Protein AF-C5LXI4-F1 (afdb_monomer)

Nearest PDB structures (foldseek):
  3slo-assembly1_A  TM=3.244E-01  e=1.972E+00  Escherichia coli O157:H7
  6ehc-assembly1_A  TM=2.605E-01  e=1.164E+00  Vibrio cholerae O395
  2qom-assembly1_A  TM=3.035E-01  e=3.036E+00  Escherichia coli O157:H7
  3aeh-assembly2_B  TM=3.242E-01  e=5.397E+00  Escherichia coli

Organism: Perkinsus marinus (strain ATCC 50983 / TXsc) (NCBI:txid423536)

pLDDT: mean 83.54, std 14.73, range [35.75, 97.94]

InterPro domains:
  IPR046628 Protein of unknown function DUF6740 [PF20525] (2-222)

Radius of gyration: 22.72 Å; Cα contacts (8 Å, |Δi|>4): 587; chains: 1; bounding box: 54×50×65 Å

Structure (mmCIF, N/CA/C/O backbone):
data_AF-C5LXI4-F1
#
_entry.id   AF-C5LXI4-F1
#
loop_
_atom_site.group_PDB
_atom_site.id
_atom_site.type_symbol
_atom_site.label_atom_id
_atom_site.label_alt_id
_atom_site.label_comp_id
_atom_site.label_asym_id
_atom_site.label_entity_id
_atom_site.label_seq_id
_atom_site.pdbx_PDB_ins_code
_atom_site.Cartn_x
_atom_site.Cartn_y
_atom_site.Cartn_z
_atom_site.occupancy
_atom_site.B_iso_or_equiv
_atom_site.auth_seq_id
_atom_site.auth_comp_id
_atom_site.auth_asym_id
_atom_site.auth_atom_id
_atom_site.pdbx_PDB_model_num
ATOM 1 N N . MET A 1 1 ? -18.964 -26.578 0.203 1.00 38.38 1 MET A N 1
ATOM 2 C CA . MET A 1 1 ? -19.026 -26.821 -1.248 1.00 38.38 1 MET A CA 1
ATOM 3 C C . MET A 1 1 ? -18.375 -25.614 -1.896 1.00 38.38 1 MET A C 1
ATOM 5 O O . MET A 1 1 ? -18.726 -24.507 -1.510 1.00 38.38 1 MET A O 1
ATOM 9 N N . PHE A 1 2 ? -17.321 -25.825 -2.685 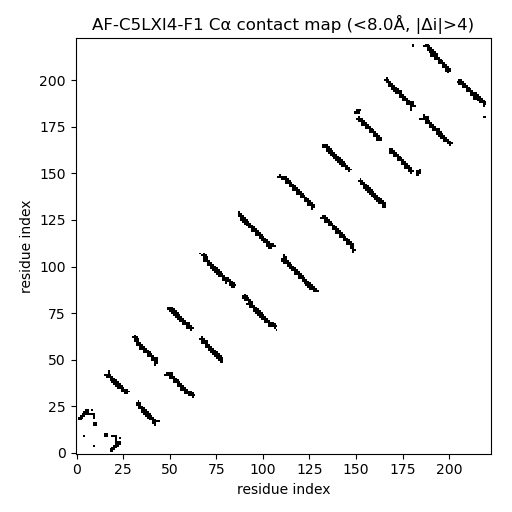1.00 39.22 2 PHE A N 1
ATOM 10 C CA . PHE A 1 2 ? -16.665 -24.760 -3.444 1.00 39.22 2 PHE A CA 1
ATOM 11 C C . PHE A 1 2 ? -17.401 -24.660 -4.774 1.00 39.22 2 PHE A C 1
ATOM 13 O O . PHE A 1 2 ? -17.426 -25.651 -5.502 1.00 39.22 2 PHE A O 1
ATOM 20 N N . ASP A 1 3 ? -17.993 -23.509 -5.069 1.00 42.84 3 ASP A N 1
ATOM 21 C CA . ASP A 1 3 ? -18.545 -23.259 -6.394 1.00 42.84 3 ASP A CA 1
ATOM 22 C C . ASP A 1 3 ? -17.432 -22.665 -7.261 1.00 42.84 3 ASP A C 1
ATOM 24 O O . ASP A 1 3 ? -16.894 -21.589 -6.995 1.00 42.84 3 ASP A O 1
ATOM 28 N N . PHE A 1 4 ? -17.010 -23.445 -8.255 1.00 45.38 4 PHE A N 1
ATOM 29 C CA . PHE A 1 4 ? -16.128 -22.999 -9.325 1.00 45.38 4 PHE A CA 1
ATOM 30 C C . PHE A 1 4 ? -17.020 -22.569 -10.486 1.00 45.38 4 PHE A C 1
ATOM 32 O O . PHE A 1 4 ? -17.599 -23.419 -11.163 1.00 45.38 4 PHE A O 1
ATOM 39 N N . GLU A 1 5 ? -17.156 -21.263 -10.713 1.00 48.44 5 GLU A N 1
ATOM 40 C CA . GLU A 1 5 ? -17.907 -20.742 -11.856 1.00 48.44 5 GLU A CA 1
ATOM 41 C C . GLU A 1 5 ? -16.943 -20.142 -12.890 1.00 48.44 5 GLU A C 1
ATOM 43 O O . GLU A 1 5 ? -16.379 -19.064 -12.731 1.00 48.44 5 GLU A O 1
ATOM 48 N N . TYR A 1 6 ? -16.771 -20.874 -13.990 1.00 44.25 6 TYR A N 1
ATOM 49 C CA . TYR A 1 6 ? -16.228 -20.385 -15.256 1.00 44.25 6 TYR A CA 1
ATOM 50 C C . TYR A 1 6 ? -17.402 -20.395 -16.246 1.00 44.25 6 TYR A C 1
ATOM 52 O O . TYR A 1 6 ? -17.981 -21.470 -16.421 1.00 44.25 6 TYR A O 1
ATOM 60 N N . PRO A 1 7 ? -17.848 -19.287 -16.878 1.00 48.06 7 PRO A N 1
ATOM 61 C CA . PRO A 1 7 ? -17.293 -17.933 -16.967 1.00 48.06 7 PRO A CA 1
ATOM 62 C C . PRO A 1 7 ? -18.180 -16.845 -16.310 1.00 48.06 7 PRO A C 1
ATOM 64 O O . PRO A 1 7 ? -18.165 -15.691 -16.739 1.00 48.06 7 PRO A O 1
ATOM 67 N N . LYS A 1 8 ? -19.019 -17.183 -15.320 1.00 52.19 8 LYS A N 1
ATOM 68 C CA . LYS A 1 8 ? -19.864 -16.191 -14.633 1.00 52.19 8 LYS A CA 1
ATOM 69 C C . LYS A 1 8 ? -19.175 -15.725 -13.357 1.00 52.19 8 LYS A C 1
ATOM 71 O O . LYS A 1 8 ? -18.744 -16.529 -12.542 1.00 52.19 8 LYS A O 1
ATOM 76 N N . THR A 1 9 ? -19.032 -14.409 -13.230 1.00 55.06 9 THR A N 1
ATOM 77 C CA . THR A 1 9 ? -18.553 -13.751 -12.016 1.00 55.06 9 THR A CA 1
ATOM 78 C C . THR A 1 9 ? -19.399 -14.228 -10.838 1.00 55.06 9 THR A C 1
ATOM 80 O O . THR A 1 9 ? -20.611 -14.374 -10.985 1.00 55.06 9 THR A O 1
ATOM 83 N N . CYS A 1 10 ? -18.794 -14.454 -9.668 1.00 55.69 10 CYS A N 1
ATOM 84 C CA . CYS A 1 10 ? -19.485 -14.905 -8.448 1.00 55.69 10 CYS A CA 1
ATOM 85 C C . CYS A 1 10 ? -20.458 -13.858 -7.852 1.00 55.69 10 CYS A C 1
ATOM 87 O O . CYS A 1 10 ? -20.603 -13.724 -6.636 1.00 55.69 10 CYS A O 1
ATOM 89 N N . MET A 1 11 ? -21.061 -13.039 -8.706 1.00 50.50 11 MET A N 1
ATOM 90 C CA . MET A 1 11 ? -22.119 -12.099 -8.416 1.00 50.50 11 MET A CA 1
ATOM 91 C C . MET A 1 11 ? -23.371 -12.581 -9.145 1.00 50.50 11 MET A C 1
ATOM 93 O O . MET A 1 11 ? -23.631 -12.196 -10.284 1.00 50.50 11 MET A O 1
ATOM 97 N N . LYS A 1 12 ? -24.167 -13.407 -8.467 1.00 48.59 12 LYS A N 1
ATOM 98 C CA . LYS A 1 12 ? -25.580 -13.585 -8.808 1.00 48.59 12 LYS A CA 1
ATOM 99 C C . LYS A 1 12 ? -26.386 -12.629 -7.936 1.00 48.59 12 LYS A C 1
ATOM 101 O O . LYS A 1 12 ? -26.310 -12.684 -6.713 1.00 48.59 12 LYS A O 1
ATOM 106 N N . ASP A 1 13 ? -27.103 -11.704 -8.569 1.00 46.91 13 ASP A N 1
ATOM 107 C CA . ASP A 1 13 ? -28.153 -10.892 -7.937 1.00 46.91 13 ASP A CA 1
ATOM 108 C C . ASP A 1 13 ? -27.751 -10.171 -6.631 1.00 46.91 13 ASP A C 1
ATOM 110 O O . ASP A 1 13 ? -28.522 -10.076 -5.679 1.00 46.91 13 ASP A O 1
ATOM 114 N N . GLY A 1 14 ? -26.518 -9.653 -6.565 1.00 50.59 14 GLY A N 1
ATOM 115 C CA . GLY A 1 14 ? -26.039 -8.876 -5.413 1.00 50.59 14 GLY A CA 1
ATOM 116 C C . GLY A 1 14 ? -25.735 -9.694 -4.150 1.00 50.59 14 GLY A C 1
ATOM 117 O O . GLY A 1 14 ? -25.347 -9.105 -3.140 1.00 50.59 14 GLY A O 1
ATOM 118 N N . GLN A 1 15 ? -25.847 -11.026 -4.197 1.00 47.12 15 GLN A N 1
ATOM 119 C CA . GLN A 1 15 ? -25.366 -11.926 -3.150 1.00 47.12 15 GLN A CA 1
ATOM 120 C C . GLN A 1 15 ? -24.032 -12.550 -3.576 1.00 47.12 15 GLN A C 1
ATOM 122 O O . GLN A 1 15 ? -23.918 -13.192 -4.614 1.00 47.12 15 GLN A O 1
ATOM 127 N N . SER A 1 16 ? -22.995 -12.310 -2.770 1.00 54.62 16 SER A N 1
ATOM 128 C CA . SER A 1 16 ? -21.697 -12.977 -2.895 1.00 54.62 16 SER A CA 1
ATOM 129 C C . SER A 1 16 ? -21.784 -14.327 -2.200 1.00 54.62 16 SER A C 1
ATOM 131 O O . SER A 1 16 ? -22.074 -14.370 -1.001 1.00 54.62 16 SER A O 1
ATOM 133 N N . ASP A 1 17 ? -21.439 -15.403 -2.901 1.00 58.66 17 ASP A N 1
ATOM 134 C CA . ASP A 1 17 ? -21.217 -16.700 -2.263 1.00 58.66 17 ASP A CA 1
ATOM 135 C C . ASP A 1 17 ? -20.145 -16.591 -1.165 1.00 58.66 17 ASP A C 1
ATOM 137 O O . ASP A 1 17 ? -19.258 -15.725 -1.203 1.00 58.66 17 ASP A O 1
ATOM 141 N N . LYS A 1 18 ? -20.239 -17.460 -0.145 1.00 64.69 18 LYS A N 1
ATOM 142 C CA . LYS A 1 18 ? -19.306 -17.481 1.003 1.00 64.69 18 LYS A CA 1
ATOM 143 C C . LYS A 1 18 ? -17.854 -17.680 0.559 1.00 64.69 18 LYS A C 1
ATOM 145 O O . LYS A 1 18 ? -16.947 -17.127 1.178 1.00 64.69 18 LYS A O 1
ATOM 150 N N . TYR A 1 19 ? -17.661 -18.441 -0.515 1.00 68.62 19 TYR A N 1
ATOM 151 C CA . TYR A 1 19 ? -16.384 -18.688 -1.168 1.00 68.62 19 TYR A CA 1
ATOM 152 C C . TYR A 1 19 ? -16.579 -18.504 -2.669 1.00 68.62 19 TYR A C 1
ATOM 154 O O . TYR A 1 19 ? -17.390 -19.200 -3.268 1.00 68.62 19 TYR A O 1
ATOM 162 N N . CYS A 1 20 ? -15.827 -17.587 -3.257 1.00 73.12 20 CYS A N 1
ATOM 163 C CA . CYS A 1 20 ? -15.806 -17.316 -4.683 1.00 73.12 20 CYS A CA 1
ATOM 164 C C . CYS A 1 20 ? -14.394 -17.550 -5.207 1.00 73.12 20 CYS A C 1
ATOM 166 O O . CYS A 1 20 ? -13.439 -16.974 -4.685 1.00 73.12 20 CYS A O 1
ATOM 168 N N . LEU A 1 21 ? -14.280 -18.364 -6.249 1.00 77.19 21 LEU A N 1
ATOM 169 C CA . LEU A 1 21 ? -13.101 -18.464 -7.098 1.00 77.19 21 LEU A CA 1
ATOM 170 C C . LEU A 1 21 ? -13.546 -18.088 -8.514 1.00 77.19 21 LEU A C 1
ATOM 172 O O . LEU A 1 21 ? -14.433 -18.730 -9.068 1.00 77.19 21 LEU A O 1
ATOM 176 N N . SER A 1 22 ? -12.942 -17.052 -9.086 1.00 77.50 22 SER A N 1
ATOM 177 C CA . SER A 1 22 ? -13.256 -16.549 -10.422 1.00 77.50 22 SER A CA 1
ATOM 178 C C . SER A 1 22 ? -12.020 -16.584 -11.304 1.00 77.50 22 SER A C 1
ATOM 180 O O . SER A 1 22 ? -10.957 -16.126 -10.893 1.00 77.50 22 SER A O 1
ATOM 182 N N . VAL A 1 23 ? -12.169 -17.075 -12.531 1.00 80.56 23 VAL A N 1
ATOM 183 C CA . VAL A 1 23 ? -11.167 -16.927 -13.591 1.00 80.56 23 VAL A CA 1
ATOM 184 C C . VAL A 1 23 ? -11.892 -16.440 -14.835 1.00 80.56 23 VAL A C 1
ATOM 186 O O . VAL A 1 23 ? -12.795 -17.112 -15.332 1.00 80.56 23 VAL A O 1
ATOM 189 N N . VAL A 1 24 ? -11.511 -15.267 -15.323 1.00 80.00 24 VAL A N 1
ATOM 190 C CA . VAL A 1 24 ? -12.094 -14.610 -16.489 1.00 80.00 24 VAL A CA 1
ATOM 191 C C . VAL A 1 24 ? -10.967 -14.330 -17.468 1.00 80.00 24 VAL A C 1
ATOM 193 O O . VAL A 1 24 ? -9.987 -13.677 -17.127 1.00 80.00 24 VAL A O 1
ATOM 196 N N . ALA A 1 25 ? -11.099 -14.848 -18.683 1.00 80.62 25 ALA A N 1
ATOM 197 C CA . ALA A 1 25 ? -10.233 -14.483 -19.791 1.00 80.62 25 ALA A CA 1
ATOM 198 C C . ALA A 1 25 ? -11.068 -13.666 -20.775 1.00 80.62 25 ALA A C 1
ATOM 200 O O . ALA A 1 25 ? -12.080 -14.163 -21.271 1.00 80.62 25 ALA A O 1
ATOM 201 N N . ASP A 1 26 ? -10.654 -12.432 -21.039 1.00 78.69 26 ASP A N 1
ATOM 202 C CA . ASP A 1 26 ? -11.26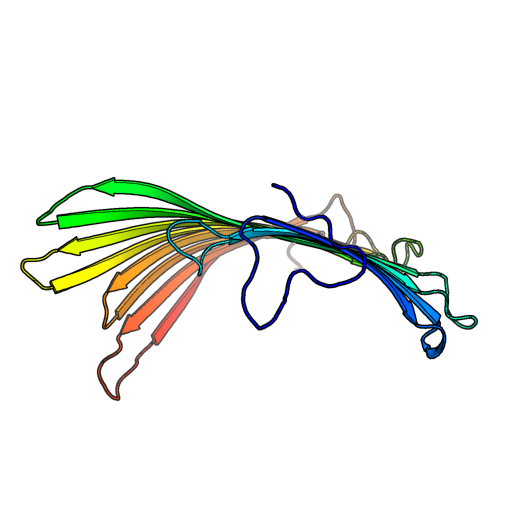3 -11.573 -22.046 1.00 78.69 26 ASP A CA 1
ATOM 203 C C . ASP A 1 26 ? -10.251 -11.296 -23.161 1.00 78.69 26 ASP A C 1
ATOM 205 O O . ASP A 1 26 ? -9.072 -11.020 -22.932 1.00 78.69 26 ASP A O 1
ATOM 209 N N . LYS A 1 27 ? -10.716 -11.390 -24.402 1.00 69.88 27 LYS A N 1
ATOM 210 C CA . LYS A 1 27 ? -9.943 -11.021 -25.581 1.00 69.88 27 LYS A CA 1
ATOM 211 C C . LYS A 1 27 ? -10.645 -9.852 -26.245 1.00 69.88 27 LYS A C 1
ATOM 213 O O . LYS A 1 27 ? -11.584 -10.032 -27.023 1.00 69.88 27 LYS A O 1
ATOM 218 N N . ASN A 1 28 ? -10.119 -8.656 -26.021 1.00 68.25 28 ASN A N 1
ATOM 219 C CA . ASN A 1 28 ? -10.613 -7.458 -26.671 1.00 68.25 28 ASN A CA 1
ATOM 220 C C . ASN A 1 28 ? -9.886 -7.235 -28.005 1.00 68.25 28 ASN A C 1
ATOM 222 O O . ASN A 1 28 ? -8.906 -6.493 -28.105 1.00 68.25 28 ASN A O 1
ATOM 226 N N . ALA A 1 29 ? -10.376 -7.910 -29.050 1.00 59.31 29 ALA A N 1
ATOM 227 C CA . ALA A 1 29 ? -9.778 -7.878 -30.384 1.00 59.31 29 ALA A CA 1
ATOM 228 C C . ALA A 1 29 ? -9.728 -6.469 -31.009 1.00 59.31 29 ALA A C 1
ATOM 230 O O . ALA A 1 29 ? -8.833 -6.204 -31.804 1.00 59.31 29 ALA A O 1
ATOM 231 N N . SER A 1 30 ? -10.640 -5.559 -30.642 1.00 60.31 30 SER A N 1
ATOM 232 C CA . SER A 1 30 ? -10.660 -4.181 -31.158 1.00 60.31 30 SER A CA 1
ATOM 233 C C . SER A 1 30 ? -9.665 -3.248 -30.466 1.00 60.31 30 SER A C 1
ATOM 235 O O . SER A 1 30 ? -9.344 -2.201 -31.020 1.00 60.31 30 SER A O 1
ATOM 237 N N . LYS A 1 31 ? -9.150 -3.626 -29.290 1.00 67.44 31 LYS A N 1
ATOM 238 C CA . LYS A 1 31 ? -8.077 -2.907 -28.586 1.00 67.44 31 LYS A CA 1
ATOM 239 C C . LYS A 1 31 ? -6.710 -3.574 -28.717 1.00 67.44 31 LYS A C 1
ATOM 241 O O . LYS A 1 31 ? -5.748 -3.068 -28.158 1.00 67.44 31 LYS A O 1
ATOM 246 N N . GLY A 1 32 ? -6.633 -4.724 -29.392 1.00 77.25 32 GLY A N 1
ATOM 247 C CA . GLY A 1 32 ? -5.414 -5.525 -29.442 1.00 77.25 32 GLY A CA 1
ATOM 248 C C . GLY A 1 32 ? -4.982 -6.024 -28.063 1.00 77.25 32 GLY A C 1
ATOM 249 O O . GLY A 1 32 ? -3.791 -6.182 -27.843 1.00 77.25 32 GLY A O 1
ATOM 250 N N . GLN A 1 33 ? -5.904 -6.265 -27.126 1.00 83.12 33 GLN A N 1
ATOM 251 C CA . GLN A 1 33 ? -5.580 -6.636 -25.741 1.00 83.12 33 GLN A CA 1
ATOM 252 C C . GLN A 1 33 ? -6.130 -8.016 -25.385 1.00 83.12 33 GLN A C 1
ATOM 254 O O . GLN A 1 33 ? -7.239 -8.383 -25.783 1.00 83.12 33 GLN A O 1
ATOM 259 N N . MET A 1 34 ? -5.357 -8.776 -24.615 1.00 86.62 34 MET A N 1
ATOM 260 C CA . MET A 1 34 ? -5.812 -9.988 -23.937 1.00 86.62 34 MET A CA 1
ATOM 261 C C . MET A 1 34 ? -5.676 -9.779 -22.435 1.00 86.62 34 MET A C 1
ATOM 263 O O . MET A 1 34 ? -4.595 -9.449 -21.963 1.00 86.62 34 MET A O 1
ATOM 267 N N . GLU A 1 35 ? -6.755 -9.979 -21.694 1.00 89.06 35 GLU A N 1
ATOM 268 C CA . GLU A 1 35 ? -6.800 -9.827 -20.244 1.00 89.06 35 GLU A CA 1
ATOM 269 C C . GLU A 1 35 ? -7.135 -11.171 -19.597 1.00 89.06 35 GLU A C 1
ATOM 271 O O . GLU A 1 35 ? -8.043 -11.886 -20.025 1.00 89.06 35 GLU A O 1
ATOM 276 N N . LEU A 1 36 ? -6.388 -11.520 -18.556 1.00 88.44 36 LEU A N 1
ATOM 277 C CA . LEU A 1 36 ? -6.674 -12.634 -17.668 1.00 88.44 36 LEU A CA 1
ATOM 278 C C . LEU A 1 36 ? -6.843 -12.085 -16.255 1.00 88.44 36 LEU A C 1
ATOM 280 O O . LEU A 1 36 ? -5.893 -11.564 -15.677 1.00 88.44 36 LEU A O 1
ATOM 284 N N . ASP A 1 37 ? -8.031 -12.250 -15.689 1.00 88.19 37 ASP A N 1
ATOM 285 C CA . ASP A 1 37 ? -8.348 -11.903 -14.311 1.00 88.19 37 ASP A CA 1
ATOM 286 C C . ASP A 1 37 ? -8.660 -13.175 -13.521 1.00 88.19 37 ASP A C 1
ATOM 288 O O . ASP A 1 37 ? -9.563 -13.941 -13.862 1.00 88.19 37 ASP A O 1
ATOM 292 N N . ALA A 1 38 ? -7.899 -13.423 -12.465 1.00 87.94 38 ALA A N 1
ATOM 293 C CA . ALA A 1 38 ? -8.109 -14.522 -11.543 1.00 87.94 38 ALA A CA 1
ATOM 294 C C . ALA A 1 38 ? -8.280 -13.966 -10.132 1.00 87.94 38 ALA A C 1
ATOM 296 O O . ALA A 1 38 ? -7.489 -13.150 -9.668 1.00 87.94 38 ALA A O 1
ATOM 297 N N . GLY A 1 39 ? -9.291 -14.438 -9.414 1.00 86.88 39 GLY A N 1
ATOM 298 C CA . GLY A 1 39 ? -9.623 -13.918 -8.101 1.00 86.88 39 GLY A CA 1
ATOM 299 C C . GLY A 1 39 ? -10.173 -14.976 -7.165 1.00 86.88 39 GLY A C 1
ATOM 300 O O . GLY A 1 39 ? -10.875 -15.893 -7.577 1.00 86.88 39 GLY A O 1
ATOM 301 N N . ILE A 1 40 ? -9.868 -14.829 -5.883 1.00 85.25 40 ILE A N 1
ATOM 302 C CA . ILE A 1 40 ? -10.513 -15.540 -4.787 1.00 85.25 40 ILE A CA 1
ATOM 303 C C . ILE A 1 40 ? -11.108 -14.489 -3.864 1.00 85.25 40 ILE A C 1
ATOM 305 O O . ILE A 1 40 ? -10.437 -13.524 -3.508 1.00 85.25 40 ILE A O 1
ATOM 309 N N . ARG A 1 41 ? -12.348 -14.690 -3.430 1.00 82.69 41 ARG A N 1
ATOM 310 C CA . ARG A 1 41 ? -12.996 -13.877 -2.405 1.00 82.69 41 ARG A CA 1
ATOM 311 C C . ARG A 1 41 ? -13.705 -14.780 -1.410 1.00 82.69 41 ARG A C 1
ATOM 313 O O . ARG A 1 41 ? -14.465 -15.663 -1.786 1.00 82.69 41 ARG A O 1
ATOM 320 N N . MET A 1 42 ? -13.468 -14.548 -0.131 1.00 80.94 42 MET A N 1
ATOM 321 C CA . MET A 1 42 ? -14.110 -15.250 0.970 1.00 80.94 42 MET A CA 1
ATOM 322 C C . MET A 1 42 ? -14.796 -14.217 1.846 1.00 80.94 42 MET A C 1
ATOM 324 O O . MET A 1 42 ? -14.132 -13.343 2.403 1.00 80.94 42 MET A O 1
ATOM 328 N N . SER A 1 43 ? -16.117 -14.295 1.947 1.00 75.50 43 SER A N 1
ATOM 329 C CA . SER A 1 43 ? -16.888 -13.390 2.798 1.00 75.50 43 SER A CA 1
ATOM 330 C C . SER A 1 43 ? -16.938 -13.940 4.222 1.00 75.50 43 SER A C 1
ATOM 332 O O . SER A 1 43 ? -17.088 -15.145 4.429 1.00 75.50 43 SER A O 1
ATOM 334 N N . ASP A 1 44 ? -16.815 -13.065 5.216 1.00 67.56 44 ASP A N 1
ATOM 335 C CA . ASP A 1 44 ? -16.952 -13.448 6.619 1.00 67.56 44 ASP A CA 1
ATOM 336 C C . ASP A 1 44 ? -18.388 -13.942 6.875 1.00 67.56 44 ASP A C 1
ATOM 338 O O . ASP A 1 44 ? -19.383 -13.327 6.469 1.00 67.56 44 ASP A O 1
ATOM 342 N N . VAL A 1 45 ? -18.485 -15.102 7.530 1.00 64.69 45 VAL A N 1
ATOM 343 C CA . VAL A 1 45 ? -19.745 -15.814 7.777 1.00 64.69 45 VAL A CA 1
ATOM 344 C C . VAL A 1 45 ? -20.645 -15.055 8.755 1.00 64.69 45 VAL A C 1
ATOM 346 O O . VAL A 1 45 ? -21.864 -15.179 8.670 1.00 64.69 45 VAL A O 1
ATOM 349 N N . HIS A 1 46 ? -20.061 -14.263 9.655 1.00 64.12 46 HIS A N 1
ATOM 350 C CA . HIS A 1 46 ? -20.771 -13.506 10.685 1.00 64.12 46 HIS A CA 1
ATOM 351 C C . HIS A 1 46 ? -20.943 -12.029 10.307 1.00 64.12 46 HIS A C 1
ATOM 353 O O . HIS A 1 46 ? -21.850 -11.371 10.814 1.00 64.12 46 HIS A O 1
ATOM 359 N N . VAL A 1 47 ? -20.090 -11.496 9.422 1.00 66.62 47 VAL A N 1
ATOM 360 C CA . VAL A 1 47 ? -20.115 -10.085 9.007 1.00 66.62 47 VAL A CA 1
ATOM 361 C C . VAL A 1 47 ? -19.918 -9.963 7.492 1.00 66.62 47 VAL A C 1
ATOM 363 O O . VAL A 1 47 ? -18.809 -9.749 7.020 1.00 66.62 47 VAL A O 1
ATOM 366 N N . HIS A 1 48 ? -20.996 -10.016 6.708 1.00 62.91 48 HIS A N 1
ATOM 367 C CA . HIS A 1 48 ? -20.936 -10.042 5.232 1.00 62.91 48 HIS A CA 1
ATOM 368 C C . HIS A 1 48 ? -20.273 -8.825 4.559 1.00 62.91 48 HIS A C 1
ATOM 370 O O . HIS A 1 48 ? -19.964 -8.865 3.370 1.00 62.91 48 HIS A O 1
ATOM 376 N N . THR A 1 49 ? -20.034 -7.738 5.296 1.00 65.81 49 THR A N 1
ATOM 377 C CA . THR A 1 49 ? -19.264 -6.582 4.809 1.00 65.81 49 THR A CA 1
ATOM 378 C C . THR A 1 49 ? -17.750 -6.792 4.872 1.00 65.81 49 THR A C 1
ATOM 380 O O . THR A 1 49 ? -17.001 -5.989 4.317 1.00 65.81 49 THR A O 1
ATOM 383 N N . ARG A 1 50 ? -17.278 -7.856 5.532 1.00 71.69 50 ARG A N 1
ATOM 384 C CA . ARG A 1 50 ? -15.866 -8.234 5.604 1.00 71.69 50 ARG A CA 1
ATOM 385 C C . ARG A 1 50 ? -15.582 -9.361 4.628 1.00 71.69 50 ARG A C 1
ATOM 387 O O . ARG A 1 50 ? -16.331 -10.331 4.547 1.00 71.69 50 ARG A O 1
ATOM 394 N N . SER A 1 51 ? -14.468 -9.245 3.919 1.00 78.00 51 SER A N 1
ATOM 395 C CA . SER A 1 51 ? -13.990 -10.300 3.038 1.00 78.00 51 SER A CA 1
ATOM 396 C C . SER A 1 51 ? -12.471 -10.358 3.028 1.00 78.00 51 SER A C 1
ATOM 398 O O . SER A 1 51 ? -11.803 -9.325 3.112 1.00 78.00 51 SER A O 1
ATOM 400 N N . ALA A 1 52 ? -11.942 -11.568 2.896 1.00 86.31 52 ALA A N 1
ATOM 401 C CA . ALA A 1 52 ? -10.604 -11.778 2.375 1.00 86.31 52 ALA A CA 1
ATOM 402 C C . ALA A 1 52 ? -10.707 -11.884 0.852 1.00 86.31 52 ALA A C 1
ATOM 404 O O . ALA A 1 52 ? -11.582 -12.578 0.342 1.00 86.31 52 ALA A O 1
ATOM 405 N N . GLU A 1 53 ? -9.853 -11.192 0.118 1.00 89.44 53 GLU A N 1
ATOM 406 C CA . GLU A 1 53 ? -9.782 -11.298 -1.332 1.00 89.44 53 GLU A CA 1
ATOM 407 C C . GLU A 1 53 ? -8.337 -11.273 -1.812 1.00 89.44 53 GLU A C 1
ATOM 409 O O . GLU A 1 53 ? -7.471 -10.645 -1.205 1.00 89.44 53 GLU A O 1
ATOM 414 N N . LEU A 1 54 ? -8.111 -11.971 -2.915 1.00 90.62 54 LEU A N 1
ATOM 415 C CA . LEU A 1 54 ? -6.901 -11.960 -3.716 1.00 90.62 54 LEU A CA 1
ATOM 416 C C . LEU A 1 54 ? -7.357 -11.848 -5.167 1.00 90.62 54 LEU A C 1
ATOM 418 O O . LEU A 1 54 ? -8.189 -12.638 -5.593 1.00 90.62 54 LEU A O 1
ATOM 422 N N . ARG A 1 55 ? -6.830 -10.891 -5.917 1.00 91.62 55 ARG A N 1
ATOM 423 C CA . ARG A 1 55 ? -7.105 -10.684 -7.336 1.00 91.62 55 ARG A CA 1
ATOM 424 C C . ARG A 1 55 ? -5.785 -10.501 -8.062 1.00 91.62 55 ARG A C 1
ATOM 426 O O . ARG A 1 55 ? -4.922 -9.773 -7.581 1.00 91.62 55 ARG A O 1
ATOM 433 N N . LEU A 1 56 ? -5.638 -11.169 -9.192 1.00 93.31 56 LEU A N 1
ATOM 434 C CA . LEU A 1 56 ? -4.510 -11.093 -10.099 1.00 93.31 56 LEU A CA 1
ATOM 435 C C . LEU A 1 56 ? -5.060 -10.775 -11.482 1.00 93.31 56 LEU A C 1
ATOM 437 O O . LEU A 1 56 ? -5.842 -11.545 -12.026 1.00 93.31 56 LEU A O 1
ATOM 441 N N . THR A 1 57 ? -4.609 -9.677 -12.061 1.00 93.31 57 THR A N 1
ATOM 442 C CA . THR A 1 57 ? -4.935 -9.291 -13.428 1.00 93.31 57 THR A CA 1
ATOM 443 C C . THR A 1 57 ? -3.653 -9.264 -14.237 1.00 93.31 57 THR A C 1
ATOM 445 O O . THR A 1 57 ? -2.656 -8.699 -13.792 1.00 93.31 57 THR A O 1
ATOM 448 N N . VAL A 1 58 ? -3.671 -9.874 -15.413 1.00 93.75 58 VAL A N 1
ATOM 449 C CA . VAL A 1 58 ? -2.572 -9.874 -16.377 1.00 93.75 58 VAL A CA 1
ATOM 450 C C . VAL A 1 58 ? -3.121 -9.373 -17.699 1.00 93.75 58 VAL A C 1
ATOM 452 O O . VAL A 1 58 ? -4.115 -9.904 -18.186 1.00 93.75 58 VAL A O 1
ATOM 455 N N . ILE A 1 59 ? -2.482 -8.363 -18.277 1.00 92.06 59 ILE A N 1
ATOM 456 C CA . ILE A 1 59 ? -2.900 -7.761 -19.541 1.00 92.06 59 ILE A CA 1
ATOM 457 C C . ILE A 1 59 ? -1.742 -7.877 -20.521 1.00 92.06 59 ILE A C 1
ATOM 459 O O . ILE A 1 59 ? -0.641 -7.405 -20.258 1.00 92.06 59 ILE A O 1
ATOM 463 N N . LEU A 1 60 ? -1.991 -8.517 -21.657 1.00 91.06 60 LEU A N 1
ATOM 464 C CA . LEU A 1 60 ? -1.077 -8.566 -22.785 1.00 91.06 60 LEU A CA 1
ATOM 465 C C . LEU A 1 60 ? -1.588 -7.619 -23.872 1.00 91.06 60 LEU A C 1
ATOM 467 O O . LEU A 1 60 ? -2.612 -7.877 -24.511 1.00 91.06 60 LEU A O 1
ATOM 471 N N . ASN A 1 61 ? -0.850 -6.541 -24.099 1.00 87.75 61 ASN A N 1
ATOM 472 C CA . ASN A 1 61 ? -1.079 -5.595 -25.179 1.00 87.75 61 ASN A CA 1
ATOM 473 C C . ASN A 1 61 ? -0.359 -6.105 -26.437 1.00 87.75 61 ASN A C 1
ATOM 475 O O . ASN A 1 61 ? 0.863 -6.221 -26.480 1.00 87.75 61 ASN A O 1
ATOM 479 N N . THR A 1 62 ? -1.140 -6.435 -27.462 1.00 79.69 62 THR A N 1
ATOM 480 C CA . THR A 1 62 ? -0.733 -7.039 -28.746 1.00 79.69 62 THR A CA 1
ATOM 481 C C . THR A 1 62 ? -1.020 -6.129 -29.945 1.00 79.69 62 THR A C 1
ATOM 483 O O . THR A 1 62 ? -1.145 -6.610 -31.074 1.00 79.69 62 THR A O 1
ATOM 486 N N . ASN A 1 63 ? -1.168 -4.818 -29.719 1.00 72.50 63 ASN A N 1
ATOM 487 C CA . ASN A 1 63 ? -1.416 -3.854 -30.790 1.00 72.50 63 ASN A CA 1
ATOM 488 C C . ASN A 1 63 ? -0.363 -3.988 -31.897 1.00 72.50 63 ASN A C 1
ATOM 490 O O . ASN A 1 63 ? 0.832 -3.905 -31.645 1.00 72.50 63 ASN A O 1
ATOM 494 N N . GLN A 1 64 ? -0.810 -4.150 -33.145 1.00 58.47 64 GLN A N 1
ATOM 495 C CA . GLN A 1 64 ? 0.063 -4.393 -34.305 1.00 58.47 64 GLN A CA 1
ATOM 496 C C . GLN A 1 64 ? 0.987 -3.209 -34.657 1.00 58.47 64 GLN A C 1
ATOM 498 O O . GLN A 1 64 ? 1.855 -3.345 -35.517 1.00 58.47 64 GLN A O 1
ATOM 503 N N . HIS A 1 65 ? 0.794 -2.056 -34.012 1.00 62.81 65 HIS A N 1
ATOM 504 C CA . HIS A 1 65 ? 1.548 -0.819 -34.231 1.00 62.81 65 HIS A CA 1
ATOM 505 C C . HIS A 1 65 ? 2.385 -0.382 -33.021 1.00 62.81 65 HIS A C 1
ATOM 507 O O . HIS A 1 65 ? 3.133 0.586 -33.130 1.00 62.81 65 HIS A O 1
ATOM 513 N N . GLU A 1 66 ? 2.283 -1.086 -31.894 1.00 63.75 66 GLU A N 1
ATOM 514 C CA . GLU A 1 66 ? 3.032 -0.805 -30.668 1.00 63.75 66 GLU A CA 1
ATOM 515 C C . GLU A 1 66 ? 3.895 -2.018 -30.304 1.00 63.75 66 GLU A C 1
ATOM 517 O O . GLU A 1 66 ? 3.676 -3.131 -30.789 1.00 63.75 66 GLU A O 1
ATOM 522 N N . ALA A 1 67 ? 4.916 -1.806 -29.476 1.00 71.69 67 ALA A N 1
ATOM 523 C CA . ALA A 1 67 ? 5.688 -2.914 -28.934 1.00 71.69 67 ALA A CA 1
ATOM 524 C C . ALA A 1 67 ? 4.779 -3.808 -28.074 1.00 71.69 67 ALA A C 1
ATOM 526 O O . ALA A 1 67 ? 3.871 -3.327 -27.396 1.00 71.69 67 ALA A O 1
ATOM 527 N N . LEU A 1 68 ? 5.030 -5.118 -28.102 1.00 85.00 68 LEU A N 1
ATOM 528 C CA . LEU A 1 68 ? 4.357 -6.062 -27.215 1.00 85.00 68 LEU A CA 1
ATOM 529 C C . LEU A 1 68 ? 4.602 -5.627 -25.762 1.00 85.00 68 LEU A C 1
ATOM 531 O O . LEU A 1 68 ? 5.753 -5.589 -25.329 1.00 85.00 68 LEU A O 1
ATOM 535 N N . ALA A 1 69 ? 3.538 -5.350 -25.012 1.00 87.50 69 ALA A N 1
ATOM 536 C CA . ALA A 1 69 ? 3.628 -4.978 -23.604 1.00 87.50 69 ALA A CA 1
ATOM 537 C C . ALA A 1 69 ? 2.841 -5.962 -22.739 1.00 87.50 69 ALA A C 1
ATOM 539 O O . ALA A 1 69 ? 1.770 -6.439 -23.115 1.00 87.50 69 ALA A O 1
ATOM 540 N N . LEU A 1 70 ? 3.407 -6.291 -21.582 1.00 92.25 70 LEU A N 1
ATOM 541 C CA . LEU A 1 70 ? 2.789 -7.146 -20.582 1.00 92.25 70 LEU A CA 1
ATOM 542 C C . LEU A 1 70 ? 2.678 -6.352 -19.291 1.00 92.25 70 LEU A C 1
ATOM 544 O O . LEU A 1 70 ? 3.692 -5.890 -18.772 1.00 92.25 70 LEU A O 1
ATOM 548 N N . ASP A 1 71 ? 1.466 -6.281 -18.764 1.00 94.19 71 ASP A N 1
ATOM 549 C CA . ASP A 1 71 ? 1.150 -5.643 -17.499 1.00 94.19 71 ASP A CA 1
ATOM 550 C C . ASP A 1 71 ? 0.601 -6.679 -16.528 1.00 94.19 71 ASP A C 1
ATOM 552 O O . ASP A 1 71 ? -0.055 -7.651 -16.918 1.00 94.19 71 ASP A O 1
ATOM 556 N N . PHE A 1 72 ? 0.827 -6.455 -15.240 1.00 95.94 72 PHE A N 1
ATOM 557 C CA . PHE A 1 72 ? 0.135 -7.201 -14.203 1.00 95.94 72 PHE A CA 1
ATOM 558 C C . PHE A 1 72 ? -0.268 -6.297 -13.048 1.00 95.94 72 PHE A C 1
ATOM 560 O O . PHE A 1 72 ? 0.383 -5.296 -12.747 1.00 95.94 72 PHE A O 1
ATOM 567 N N . SER A 1 73 ? -1.321 -6.697 -12.349 1.00 96.75 73 SER A N 1
ATOM 568 C CA . SER A 1 73 ? -1.677 -6.150 -11.050 1.00 96.75 73 SER A CA 1
ATOM 569 C C . SER A 1 73 ? -2.131 -7.261 -10.116 1.00 96.75 73 SER A C 1
ATOM 571 O O . SER A 1 73 ? -2.786 -8.216 -10.519 1.00 96.75 73 SER A O 1
ATOM 573 N N . LEU A 1 74 ? -1.752 -7.145 -8.854 1.00 95.94 74 LEU A N 1
ATOM 574 C CA . LEU A 1 74 ? -2.157 -8.014 -7.770 1.00 95.94 74 LEU A CA 1
ATOM 575 C C . LEU A 1 74 ? -2.753 -7.139 -6.677 1.00 95.94 74 LEU A C 1
ATOM 577 O O . LEU A 1 74 ? -2.138 -6.166 -6.247 1.00 95.94 74 LEU A O 1
ATOM 581 N N . HIS A 1 75 ? -3.932 -7.513 -6.206 1.00 96.19 75 HIS A N 1
ATOM 582 C CA . HIS A 1 75 ? -4.587 -6.911 -5.059 1.00 96.19 75 HIS A CA 1
ATOM 583 C C . HIS A 1 75 ? -4.917 -8.009 -4.062 1.00 96.19 75 HIS A C 1
ATOM 585 O O . HIS A 1 75 ? -5.546 -9.000 -4.417 1.00 96.19 75 HIS A O 1
ATOM 591 N N . ALA A 1 76 ? -4.533 -7.836 -2.809 1.00 93.94 76 ALA A N 1
ATOM 592 C CA . ALA A 1 76 ? -4.980 -8.689 -1.728 1.00 93.94 76 ALA A CA 1
ATOM 593 C C . ALA A 1 76 ? -5.466 -7.825 -0.572 1.00 93.94 76 ALA A C 1
ATOM 595 O O . ALA A 1 76 ? -4.832 -6.832 -0.221 1.00 93.94 76 ALA A O 1
ATOM 596 N N . LYS A 1 77 ? -6.563 -8.213 0.066 1.00 94.19 77 LYS A N 1
ATOM 597 C CA . LYS A 1 77 ? -6.960 -7.628 1.345 1.00 94.19 77 LYS A CA 1
ATOM 598 C C . LYS A 1 77 ? -7.649 -8.651 2.221 1.00 94.19 77 LYS A C 1
ATOM 600 O O . LYS A 1 77 ? -8.248 -9.600 1.734 1.00 94.19 77 LYS A O 1
ATOM 605 N N . GLY A 1 78 ? -7.609 -8.436 3.523 1.00 89.81 78 GLY A N 1
ATOM 606 C CA . GLY A 1 78 ? -8.360 -9.241 4.472 1.00 89.81 78 GLY A CA 1
ATOM 607 C C . GLY A 1 78 ? -8.363 -8.595 5.841 1.00 89.81 78 GLY A C 1
ATOM 608 O O . GLY A 1 78 ? -7.390 -7.957 6.231 1.00 89.81 78 GLY A O 1
ATOM 609 N N . CYS A 1 79 ? -9.462 -8.766 6.568 1.00 87.56 79 CYS A N 1
ATOM 610 C CA . CYS A 1 79 ? -9.598 -8.310 7.944 1.00 87.56 79 CYS A CA 1
ATOM 611 C C . CYS A 1 79 ? -10.090 -9.457 8.817 1.00 87.56 79 CYS A C 1
ATOM 613 O O . CYS A 1 79 ? -11.041 -10.145 8.451 1.00 87.56 79 CYS A O 1
ATOM 615 N N . ALA A 1 80 ? -9.494 -9.614 9.992 1.00 84.06 80 ALA A N 1
ATOM 616 C CA . ALA A 1 80 ? -9.911 -10.580 10.992 1.00 84.06 80 ALA A CA 1
ATOM 617 C C . ALA A 1 80 ? -10.153 -9.879 12.329 1.00 84.06 80 ALA A C 1
ATOM 619 O O . ALA A 1 80 ? -9.352 -9.056 12.775 1.00 84.06 80 ALA A O 1
ATOM 620 N N . MET A 1 81 ? -11.259 -10.224 12.989 1.00 84.00 81 MET A N 1
ATOM 621 C CA . MET A 1 81 ? -11.414 -9.927 14.408 1.00 84.00 81 MET A CA 1
ATOM 622 C C . MET A 1 81 ? -10.629 -10.975 15.187 1.00 84.00 81 MET A C 1
ATOM 624 O O . MET A 1 81 ? -10.961 -12.154 15.135 1.00 84.00 81 MET A O 1
ATOM 628 N N . VAL A 1 82 ? -9.581 -10.548 15.882 1.00 84.12 82 VAL A N 1
ATOM 629 C CA . VAL A 1 82 ? -8.694 -11.467 16.614 1.00 84.12 82 VAL A CA 1
ATOM 630 C C . VAL A 1 82 ? -9.092 -11.606 18.077 1.00 84.12 82 VAL A C 1
ATOM 632 O O . VAL A 1 82 ? -8.701 -12.565 18.735 1.00 84.12 82 VAL A O 1
ATOM 635 N N . TRP A 1 83 ? -9.870 -10.654 18.597 1.00 80.19 83 TRP A N 1
ATOM 636 C CA . TRP A 1 83 ? -10.306 -10.673 19.985 1.00 80.19 83 TRP A CA 1
ATOM 637 C C . TRP A 1 83 ? -11.558 -9.823 20.202 1.00 80.19 83 TRP A C 1
ATOM 639 O O . TRP A 1 83 ? -11.682 -8.725 19.649 1.00 80.19 83 TRP A O 1
ATOM 649 N N . GLN A 1 84 ? -12.455 -10.317 21.054 1.00 82.12 84 GLN A N 1
ATOM 650 C CA . GLN A 1 84 ? -13.627 -9.601 21.540 1.00 82.12 84 GLN A CA 1
ATOM 651 C C . GLN A 1 84 ? -13.908 -10.023 22.982 1.00 82.12 84 GLN A C 1
ATOM 653 O O . GLN A 1 84 ? -14.012 -11.216 23.262 1.00 82.12 84 GLN A O 1
ATOM 658 N N . ALA A 1 85 ? -14.068 -9.064 23.894 1.00 86.19 85 ALA A N 1
ATOM 659 C CA . ALA A 1 85 ? -14.529 -9.366 25.247 1.00 86.19 85 ALA A CA 1
ATOM 660 C C . ALA A 1 85 ? -15.294 -8.207 25.891 1.00 86.19 85 ALA A C 1
ATOM 662 O O . ALA A 1 85 ? -15.135 -7.048 25.502 1.00 86.19 85 ALA A O 1
ATOM 663 N N . GLY A 1 86 ? -16.062 -8.558 26.927 1.00 76.00 86 GLY A N 1
ATOM 664 C CA . GLY A 1 86 ? -16.691 -7.639 27.874 1.00 76.00 86 GLY A CA 1
ATOM 665 C C . GLY A 1 86 ? -18.181 -7.380 27.636 1.00 76.00 86 GLY A C 1
ATOM 666 O O . GLY A 1 86 ? -18.677 -7.456 26.515 1.00 76.00 86 GLY A O 1
ATOM 667 N N . THR A 1 87 ? -18.895 -7.083 28.725 1.00 68.12 87 THR A N 1
ATOM 668 C CA . THR A 1 87 ? -20.341 -6.786 28.748 1.00 68.12 87 THR A CA 1
ATOM 669 C C . THR A 1 87 ? -20.624 -5.304 29.029 1.00 68.12 87 THR A C 1
ATOM 671 O O . THR A 1 87 ? -21.452 -4.703 28.351 1.00 68.12 87 THR A O 1
ATOM 674 N N . THR A 1 88 ? -19.898 -4.684 29.969 1.00 67.75 88 THR A N 1
ATOM 675 C CA . THR A 1 88 ? -20.035 -3.251 30.326 1.00 67.75 88 THR A CA 1
ATOM 676 C C . THR A 1 88 ? -19.009 -2.352 29.622 1.00 67.75 88 THR A C 1
ATOM 678 O O . THR A 1 88 ? -19.290 -1.203 29.283 1.00 67.75 88 THR A O 1
ATOM 681 N N . VAL A 1 89 ? -17.811 -2.876 29.365 1.00 71.69 89 VAL A N 1
ATOM 682 C CA . VAL A 1 89 ? -16.823 -2.276 28.461 1.00 71.69 89 VAL A CA 1
ATOM 683 C C . VAL A 1 89 ? -16.501 -3.342 27.434 1.00 71.69 89 VAL A C 1
ATOM 685 O O . VAL A 1 89 ? -15.909 -4.355 27.795 1.00 71.69 89 VAL A O 1
ATOM 688 N N . SER A 1 90 ? -16.926 -3.156 26.186 1.00 82.00 90 SER A N 1
ATOM 689 C CA . SER A 1 90 ? -16.597 -4.105 25.124 1.00 82.00 90 SER A CA 1
ATOM 690 C C . SER A 1 90 ? -15.383 -3.605 24.357 1.00 82.00 90 SER A C 1
ATOM 692 O O . SER A 1 90 ? -15.418 -2.493 23.825 1.00 82.00 90 SER A O 1
ATOM 694 N N . LEU A 1 91 ? -14.340 -4.421 24.260 1.00 85.25 91 LEU A N 1
ATOM 695 C CA . LEU A 1 91 ? -13.199 -4.159 23.389 1.00 85.25 91 LEU A CA 1
ATOM 696 C C . LEU A 1 91 ? -13.225 -5.165 22.234 1.00 85.25 91 LEU A C 1
ATOM 698 O O . LEU A 1 91 ? -13.436 -6.359 22.429 1.00 85.25 91 LEU A O 1
ATOM 702 N N . THR A 1 92 ? -13.047 -4.661 21.018 1.00 87.31 92 THR A N 1
ATOM 703 C CA . THR A 1 92 ? -12.936 -5.450 19.791 1.00 87.31 92 THR A CA 1
ATOM 704 C C . THR A 1 92 ? -11.629 -5.101 19.104 1.00 87.31 92 THR A C 1
ATOM 706 O O . THR A 1 92 ? -11.399 -3.934 18.789 1.00 87.31 92 THR A O 1
ATOM 709 N N . VAL A 1 93 ? -10.796 -6.105 18.841 1.00 89.38 93 VAL A N 1
ATOM 710 C CA . VAL A 1 93 ? -9.526 -5.942 18.127 1.00 89.38 93 VAL A CA 1
ATOM 711 C C . VAL A 1 93 ? -9.674 -6.515 16.728 1.00 89.38 93 VAL A C 1
ATOM 713 O O . VAL A 1 93 ? -9.989 -7.693 16.554 1.00 89.38 93 VAL A O 1
ATOM 716 N N . THR A 1 94 ? -9.478 -5.670 15.722 1.00 89.94 94 THR A N 1
ATOM 717 C CA . THR A 1 94 ? -9.527 -6.044 14.305 1.00 89.94 94 THR A CA 1
ATOM 718 C C . THR A 1 94 ? -8.170 -5.793 13.673 1.00 89.94 94 THR A C 1
ATOM 720 O O . THR A 1 94 ? -7.629 -4.703 13.805 1.00 89.94 94 THR A O 1
ATOM 723 N N . VAL A 1 95 ? -7.635 -6.790 12.981 1.00 90.94 95 VAL A N 1
ATOM 724 C CA . VAL A 1 95 ? -6.401 -6.680 12.203 1.00 90.94 95 VAL A CA 1
ATOM 725 C C . VAL A 1 95 ? -6.775 -6.751 10.734 1.00 90.94 95 VAL A C 1
ATOM 727 O O . VAL A 1 95 ? -7.477 -7.675 10.331 1.00 90.94 95 VAL A O 1
ATOM 730 N N . CYS A 1 96 ? -6.315 -5.793 9.943 1.00 92.38 96 CYS A N 1
ATOM 731 C CA . CYS A 1 96 ? -6.473 -5.782 8.499 1.00 92.38 96 CYS A CA 1
ATOM 732 C C . CYS A 1 96 ? -5.111 -5.750 7.818 1.00 92.38 96 CYS A C 1
ATOM 734 O O . CYS A 1 96 ? -4.181 -5.102 8.298 1.00 92.38 96 CYS A O 1
ATOM 736 N N . LEU A 1 97 ? -5.024 -6.425 6.680 1.00 94.69 97 LEU A N 1
ATOM 737 C CA . LEU A 1 97 ? -3.887 -6.402 5.777 1.00 94.69 97 LEU A CA 1
ATOM 738 C C . LEU A 1 97 ? -4.392 -6.048 4.382 1.00 94.69 97 LEU A C 1
ATOM 740 O O . LEU A 1 97 ? -5.429 -6.551 3.949 1.00 94.69 97 LEU A O 1
ATOM 744 N N . VAL A 1 98 ? -3.656 -5.189 3.690 1.00 96.19 98 VAL A N 1
ATOM 745 C CA . VAL A 1 98 ? -3.859 -4.861 2.280 1.00 96.19 98 VAL A CA 1
ATOM 746 C C . VAL A 1 98 ? -2.508 -4.948 1.590 1.00 96.19 98 VAL A C 1
ATOM 748 O O . VAL A 1 98 ? -1.537 -4.364 2.059 1.00 96.19 98 VAL A O 1
ATOM 751 N N . ALA A 1 99 ? -2.434 -5.659 0.477 1.00 96.62 99 ALA A N 1
ATOM 752 C CA . ALA A 1 99 ? -1.260 -5.713 -0.369 1.00 96.62 99 ALA A CA 1
ATOM 753 C C . ALA A 1 99 ? -1.646 -5.371 -1.807 1.00 96.62 99 ALA A C 1
ATOM 755 O O . ALA A 1 99 ? -2.683 -5.799 -2.307 1.00 96.62 99 ALA A O 1
ATOM 756 N N . ASN A 1 100 ? -0.801 -4.597 -2.469 1.00 97.81 100 ASN A N 1
ATOM 757 C CA . ASN A 1 100 ? -0.904 -4.292 -3.883 1.00 97.81 100 ASN A CA 1
ATOM 758 C C . ASN A 1 100 ? 0.455 -4.539 -4.523 1.00 97.81 100 ASN A C 1
ATOM 760 O O . ASN A 1 100 ? 1.480 -4.198 -3.936 1.00 97.81 100 ASN A O 1
ATOM 764 N N . ALA A 1 101 ? 0.469 -5.088 -5.726 1.00 97.12 101 ALA A N 1
ATOM 765 C CA . ALA A 1 101 ? 1.647 -5.089 -6.573 1.00 97.12 101 ALA A CA 1
ATOM 766 C C . ALA A 1 101 ? 1.229 -4.840 -8.016 1.00 97.12 101 ALA A C 1
ATOM 768 O O . ALA A 1 101 ? 0.130 -5.212 -8.416 1.00 97.12 101 ALA A O 1
ATOM 769 N N . SER A 1 102 ? 2.088 -4.219 -8.801 1.00 97.19 102 SER A N 1
ATOM 770 C CA . SER A 1 102 ? 1.871 -4.063 -10.228 1.00 97.19 102 SER A CA 1
ATOM 771 C C . SER A 1 102 ? 3.190 -4.004 -10.973 1.00 97.19 102 SER A C 1
ATOM 773 O O . SER A 1 102 ? 4.243 -3.698 -10.406 1.00 97.19 102 SER A O 1
ATOM 775 N N . GLY A 1 103 ? 3.117 -4.289 -12.261 1.00 96.38 103 GLY A N 1
ATOM 776 C CA . GLY A 1 103 ? 4.178 -3.987 -13.198 1.00 96.38 103 GLY A CA 1
ATOM 777 C C . GLY A 1 103 ? 3.586 -3.614 -14.539 1.00 96.38 103 GLY A C 1
ATOM 778 O O . GLY A 1 103 ? 2.518 -4.106 -14.905 1.00 96.38 103 GLY A O 1
ATOM 779 N N . HIS A 1 104 ? 4.275 -2.718 -15.226 1.00 94.50 104 HIS A N 1
ATOM 780 C CA . HIS A 1 104 ? 3.856 -2.175 -16.510 1.00 94.50 104 HIS A CA 1
ATOM 781 C C . HIS A 1 104 ? 4.978 -2.352 -17.523 1.00 94.50 104 HIS A C 1
ATOM 783 O O . HIS A 1 104 ? 6.148 -2.269 -17.133 1.00 94.50 104 HIS A O 1
ATOM 789 N N . ASP A 1 105 ? 4.621 -2.592 -18.783 1.00 92.31 105 ASP A N 1
ATOM 790 C CA . ASP A 1 105 ? 5.543 -2.719 -19.913 1.00 92.31 105 ASP A CA 1
ATOM 791 C C . ASP A 1 105 ? 6.700 -3.690 -19.633 1.00 92.31 105 ASP A C 1
ATOM 793 O O . ASP A 1 105 ? 7.871 -3.412 -19.886 1.00 92.31 105 ASP A O 1
ATOM 797 N N . LEU A 1 106 ? 6.394 -4.871 -19.085 1.00 90.69 106 LEU A N 1
ATOM 798 C CA . LEU A 1 106 ? 7.415 -5.790 -18.564 1.00 90.69 106 LEU A CA 1
ATOM 799 C C . LEU A 1 106 ? 8.463 -6.259 -19.586 1.00 90.69 106 LEU A C 1
ATOM 801 O O . LEU A 1 106 ? 9.530 -6.743 -19.187 1.00 90.69 106 LEU A O 1
ATOM 805 N N . PHE A 1 107 ? 8.169 -6.127 -20.879 1.00 91.06 107 PHE A N 1
ATOM 806 C CA . PHE A 1 107 ? 9.060 -6.507 -21.969 1.00 91.06 107 PHE A CA 1
ATOM 807 C C . PHE A 1 107 ? 9.975 -5.383 -22.461 1.00 91.06 107 PHE A C 1
ATOM 809 O O . PHE A 1 107 ? 10.985 -5.705 -23.083 1.00 91.06 107 PHE A O 1
ATOM 816 N N . ASP A 1 108 ? 9.686 -4.111 -22.164 1.00 90.44 108 ASP A N 1
ATOM 817 C CA . ASP A 1 108 ? 10.525 -2.982 -22.577 1.00 90.44 108 ASP A CA 1
ATOM 818 C C . ASP A 1 108 ? 11.328 -2.432 -21.384 1.00 90.44 108 ASP A C 1
ATOM 820 O O . ASP A 1 108 ? 10.781 -1.734 -20.530 1.00 90.44 108 ASP A O 1
ATOM 824 N N . PRO A 1 109 ? 12.648 -2.685 -21.296 1.00 87.31 109 PRO A N 1
ATOM 825 C CA . PRO A 1 109 ? 13.478 -2.162 -20.213 1.00 87.31 109 PRO A CA 1
ATOM 826 C C . PRO A 1 109 ? 13.468 -0.631 -20.081 1.00 87.31 109 PRO A C 1
ATOM 828 O O . PRO A 1 109 ? 13.800 -0.132 -19.005 1.00 87.31 109 PRO A O 1
ATOM 831 N N . ALA A 1 110 ? 13.132 0.104 -21.147 1.00 89.69 110 ALA A N 1
ATOM 832 C CA . ALA A 1 110 ? 13.119 1.563 -21.161 1.00 89.69 110 ALA A CA 1
ATOM 833 C C . ALA A 1 110 ? 11.865 2.168 -20.517 1.00 89.69 110 ALA A C 1
ATOM 835 O O . ALA A 1 110 ? 11.931 3.304 -20.048 1.00 89.69 110 ALA A O 1
ATOM 836 N N . THR A 1 111 ? 10.753 1.429 -20.459 1.00 90.19 111 THR A N 1
ATOM 837 C CA . THR A 1 111 ? 9.483 1.893 -19.866 1.00 90.19 111 THR A CA 1
ATOM 838 C C . THR A 1 111 ? 8.993 1.016 -18.715 1.00 90.19 111 THR A C 1
ATOM 840 O O . THR A 1 111 ? 8.104 1.426 -17.969 1.00 90.19 111 THR A O 1
ATOM 843 N N . ARG A 1 112 ? 9.620 -0.146 -18.493 1.00 93.12 112 ARG A N 1
ATOM 844 C CA . ARG A 1 112 ? 9.231 -1.108 -17.462 1.00 93.12 112 ARG A CA 1
ATOM 845 C C . ARG A 1 112 ? 9.222 -0.514 -16.061 1.00 93.12 112 ARG A C 1
ATOM 847 O O . ARG A 1 112 ? 10.254 -0.073 -15.552 1.00 93.12 112 ARG A O 1
ATOM 854 N N . THR A 1 113 ? 8.088 -0.647 -15.379 1.00 95.38 113 THR A N 1
ATOM 855 C CA . THR A 1 113 ? 7.946 -0.252 -13.971 1.00 95.38 113 THR A CA 1
ATOM 856 C C . THR A 1 113 ? 7.477 -1.410 -13.104 1.00 95.38 113 THR A C 1
ATOM 858 O O . THR A 1 113 ? 6.815 -2.333 -13.578 1.00 95.38 113 THR A O 1
ATOM 861 N N . PHE A 1 114 ? 7.808 -1.343 -11.816 1.00 96.25 114 PHE A N 1
ATOM 862 C CA . PHE A 1 114 ? 7.296 -2.235 -10.782 1.00 96.25 114 PHE A CA 1
ATOM 863 C C . PHE A 1 114 ? 6.888 -1.423 -9.567 1.00 96.25 114 PHE A C 1
ATOM 865 O O . PHE A 1 114 ? 7.605 -0.512 -9.161 1.00 96.25 114 PHE A O 1
ATOM 872 N N . GLN A 1 115 ? 5.766 -1.771 -8.952 1.00 97.56 115 GLN A N 1
ATOM 873 C CA . GLN A 1 115 ? 5.316 -1.158 -7.711 1.00 97.56 115 GLN A CA 1
ATOM 874 C C . GLN A 1 115 ? 4.780 -2.227 -6.769 1.00 97.56 115 GLN A C 1
ATOM 876 O O . GLN A 1 115 ? 4.181 -3.214 -7.188 1.00 97.56 115 GLN A O 1
ATOM 881 N N . GLY A 1 116 ? 5.003 -2.034 -5.479 1.00 97.25 116 GLY A N 1
ATOM 882 C CA . GLY A 1 116 ? 4.543 -2.912 -4.419 1.00 97.25 116 GLY A CA 1
ATOM 883 C C . GLY A 1 116 ? 4.172 -2.095 -3.194 1.00 97.25 116 GLY A C 1
ATOM 884 O O . GLY A 1 116 ? 4.812 -1.096 -2.877 1.00 97.25 116 GLY A O 1
ATOM 885 N N . THR A 1 117 ? 3.119 -2.487 -2.494 1.00 97.94 117 THR A N 1
ATOM 886 C CA . THR A 1 117 ? 2.698 -1.869 -1.238 1.00 97.94 117 THR A CA 1
ATOM 887 C C . THR A 1 117 ? 2.088 -2.926 -0.340 1.00 97.94 117 THR A C 1
ATOM 889 O O . THR A 1 117 ? 1.227 -3.681 -0.774 1.00 97.94 117 THR A O 1
ATOM 892 N N . VAL A 1 118 ? 2.495 -2.947 0.922 1.00 96.75 118 VAL A N 1
ATOM 893 C CA . VAL A 1 118 ? 1.876 -3.736 1.984 1.00 96.75 118 VAL A CA 1
ATOM 894 C C . VAL A 1 118 ? 1.497 -2.781 3.105 1.00 96.75 118 VAL A C 1
ATOM 896 O O . VAL A 1 118 ? 2.333 -2.032 3.604 1.00 96.75 118 VAL A O 1
ATOM 899 N N . ALA A 1 119 ? 0.231 -2.803 3.491 1.00 97.00 119 ALA A N 1
ATOM 900 C CA . ALA A 1 119 ? -0.331 -2.023 4.574 1.00 97.00 119 ALA A CA 1
ATOM 901 C C . ALA A 1 119 ? -0.966 -2.959 5.603 1.00 97.00 119 ALA A C 1
ATOM 903 O O . ALA A 1 119 ? -1.697 -3.885 5.253 1.00 97.00 119 ALA A O 1
ATOM 904 N N . VAL A 1 120 ? -0.702 -2.703 6.877 1.00 96.00 120 VAL A N 1
ATOM 905 C CA . VAL A 1 120 ? -1.288 -3.415 8.011 1.00 96.00 120 VAL A CA 1
ATOM 906 C C . VAL A 1 120 ? -1.928 -2.389 8.929 1.00 96.00 120 VAL A C 1
ATOM 908 O O . VAL A 1 120 ? -1.345 -1.342 9.184 1.00 96.00 120 VAL A O 1
ATOM 911 N N . SER A 1 121 ? -3.111 -2.687 9.454 1.00 96.31 121 SER A N 1
ATOM 912 C CA . SER A 1 121 ? -3.755 -1.857 10.468 1.00 96.31 121 SER A CA 1
ATOM 913 C C . SER A 1 121 ? -4.363 -2.710 11.569 1.00 96.31 121 SER A C 1
ATOM 915 O O . SER A 1 121 ? -5.087 -3.665 11.290 1.00 96.31 121 SER A O 1
ATOM 917 N N . VAL A 1 122 ? -4.125 -2.334 12.818 1.00 94.88 122 VAL A N 1
ATOM 918 C CA . VAL A 1 122 ? -4.731 -2.928 14.007 1.00 94.88 122 VAL A CA 1
ATOM 919 C C . VAL A 1 122 ? -5.633 -1.888 14.651 1.00 94.88 122 VAL A C 1
ATOM 921 O O . VAL A 1 122 ? -5.157 -0.864 15.136 1.00 94.88 122 VAL A O 1
ATOM 924 N N . THR A 1 123 ? -6.935 -2.150 14.674 1.00 93.50 123 THR A N 1
ATOM 925 C CA . THR A 1 123 ? -7.940 -1.263 15.262 1.00 93.50 123 THR A CA 1
ATOM 926 C C . THR A 1 123 ? -8.517 -1.869 16.535 1.00 93.50 123 THR A C 1
ATOM 928 O O . THR A 1 123 ? -9.108 -2.950 16.523 1.00 93.50 123 THR A O 1
ATOM 931 N N . PHE A 1 124 ? -8.401 -1.121 17.624 1.00 91.31 124 PHE A N 1
ATOM 932 C CA . PHE A 1 124 ? -9.020 -1.354 18.918 1.00 91.31 124 PHE A CA 1
ATOM 933 C C . PHE A 1 124 ? -10.273 -0.483 19.013 1.00 91.31 124 PHE A C 1
ATOM 935 O O . PHE A 1 124 ? -10.189 0.739 19.121 1.00 91.31 124 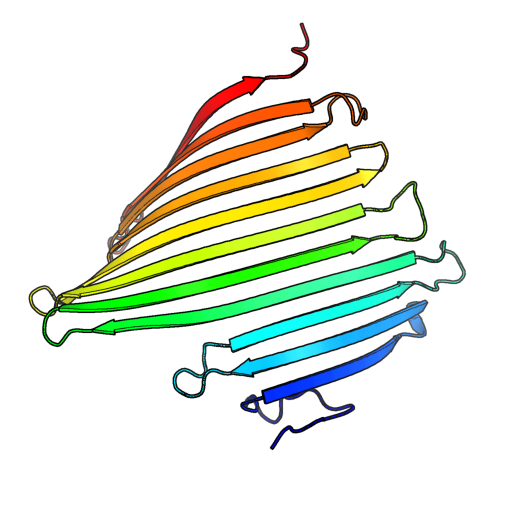PHE A O 1
ATOM 942 N N . ASN A 1 125 ? -11.445 -1.108 18.967 1.00 88.12 125 ASN A N 1
ATOM 943 C CA . ASN A 1 125 ? -12.721 -0.436 19.180 1.00 88.12 125 ASN A CA 1
ATOM 944 C C . ASN A 1 125 ? -13.173 -0.691 20.613 1.00 88.12 125 ASN A C 1
ATOM 946 O O . ASN A 1 125 ? -13.509 -1.822 20.965 1.00 88.12 125 ASN A O 1
ATOM 950 N N . ILE A 1 126 ? -13.174 0.355 21.431 1.00 86.88 126 ILE A N 1
ATOM 951 C CA . ILE A 1 126 ? -13.565 0.315 22.837 1.00 86.88 126 ILE A CA 1
ATOM 952 C C . ILE A 1 126 ? -14.932 0.984 22.954 1.00 86.88 126 ILE A C 1
ATOM 954 O O . ILE A 1 126 ? -15.088 2.152 22.611 1.00 86.88 126 ILE A O 1
ATOM 958 N N . LYS A 1 127 ? -15.931 0.266 23.459 1.00 83.00 127 LYS A N 1
ATOM 959 C CA . LYS A 1 127 ? -17.253 0.818 23.766 1.00 83.00 127 LYS A CA 1
ATOM 960 C C . LYS A 1 127 ? -17.463 0.785 25.270 1.00 83.00 127 LYS A C 1
ATOM 962 O O . LYS A 1 127 ? -17.460 -0.288 25.868 1.00 83.00 127 LYS A O 1
ATOM 967 N N . ILE A 1 128 ? -17.666 1.955 25.867 1.00 77.94 128 ILE A N 1
ATOM 968 C CA . ILE A 1 128 ? -17.919 2.099 27.302 1.00 77.94 128 ILE A CA 1
ATOM 969 C C . ILE A 1 128 ? -19.408 2.398 27.494 1.00 77.94 128 ILE A C 1
ATOM 971 O O . ILE A 1 128 ? -19.875 3.463 27.088 1.00 77.94 128 ILE A O 1
ATOM 975 N N . LEU A 1 129 ? -20.160 1.465 28.092 1.00 69.31 129 LEU A N 1
ATOM 976 C CA . LEU A 1 129 ? -21.623 1.570 28.209 1.00 69.31 129 LEU A CA 1
ATOM 977 C C . LEU A 1 129 ? -22.056 2.797 29.030 1.00 69.31 129 LEU A C 1
ATOM 979 O O . LEU A 1 129 ? -23.031 3.452 28.681 1.00 69.31 129 LEU A O 1
ATOM 983 N N . THR A 1 130 ? -21.291 3.146 30.070 1.00 70.25 130 THR A N 1
ATOM 984 C CA . THR A 1 130 ? -21.602 4.238 31.011 1.00 70.25 130 THR A CA 1
ATOM 985 C C . THR A 1 130 ? -21.685 5.613 30.348 1.00 70.25 130 THR A C 1
ATOM 987 O O . THR A 1 130 ? -22.501 6.434 30.749 1.00 70.25 130 THR A O 1
ATOM 990 N N . PHE A 1 131 ? -20.865 5.865 29.324 1.00 68.88 131 PHE A N 1
ATOM 991 C CA . PHE A 1 131 ? -20.821 7.157 28.625 1.00 68.88 131 PHE A CA 1
ATOM 992 C C . PHE A 1 131 ? -21.295 7.062 27.171 1.00 68.88 131 PHE A C 1
ATOM 994 O O . PHE A 1 131 ? -21.272 8.059 26.455 1.00 68.88 131 PHE A O 1
ATOM 1001 N N . ASN A 1 132 ? -21.693 5.861 26.730 1.00 69.00 132 ASN A N 1
ATOM 1002 C CA . ASN A 1 132 ? -22.062 5.517 25.355 1.00 69.00 132 ASN A CA 1
ATOM 1003 C C . ASN A 1 132 ? -21.103 6.098 24.292 1.00 69.00 132 ASN A C 1
ATOM 1005 O O . ASN A 1 132 ? -21.512 6.432 23.180 1.00 69.00 132 ASN A O 1
ATOM 1009 N N . LEU A 1 133 ? -19.822 6.238 24.649 1.00 76.00 133 LEU A N 1
ATOM 1010 C CA . LEU A 1 133 ? -18.809 6.892 23.831 1.00 76.00 133 LEU A CA 1
ATOM 1011 C C . LEU A 1 133 ? -17.871 5.821 23.258 1.00 76.00 133 LEU A C 1
ATOM 1013 O O . LEU A 1 133 ? -17.115 5.210 24.020 1.00 76.00 133 LEU A O 1
ATOM 1017 N N . PRO A 1 134 ? -17.922 5.539 21.945 1.00 82.06 134 PRO A N 1
ATOM 1018 C CA . PRO A 1 134 ? -16.956 4.652 21.320 1.00 82.06 134 PRO A CA 1
ATOM 1019 C C . PRO A 1 134 ? -15.611 5.373 21.164 1.00 82.06 134 PRO A C 1
ATOM 1021 O O . PRO A 1 134 ? -15.552 6.491 20.655 1.00 82.06 134 PRO A O 1
ATOM 1024 N N . VAL A 1 135 ? -14.532 4.720 21.583 1.00 87.25 135 VAL A N 1
ATOM 1025 C CA . VAL A 1 135 ? -13.153 5.159 21.348 1.00 87.25 135 VAL A CA 1
ATOM 1026 C C . VAL A 1 135 ? -12.513 4.179 20.374 1.00 87.25 135 VAL A C 1
ATOM 1028 O O . VAL A 1 135 ? -12.477 2.976 20.630 1.00 87.25 135 VAL A O 1
ATOM 1031 N N . GLY A 1 136 ? -12.020 4.689 19.252 1.00 91.38 136 GLY A N 1
ATOM 1032 C CA . GLY A 1 136 ? -11.280 3.916 18.264 1.00 91.38 136 GLY A CA 1
ATOM 1033 C C . GLY A 1 136 ? -9.803 4.271 18.316 1.00 91.38 136 GLY A C 1
ATOM 1034 O O . GLY A 1 136 ? -9.453 5.425 18.074 1.00 91.38 136 GLY A O 1
ATOM 1035 N N . VAL A 1 137 ? -8.942 3.295 18.590 1.00 93.62 137 VAL A N 1
ATOM 1036 C CA . VAL A 1 137 ? -7.487 3.427 18.440 1.00 93.62 137 VAL A CA 1
ATOM 1037 C C . VAL A 1 137 ? -7.057 2.565 17.265 1.00 93.62 137 VAL A C 1
ATOM 1039 O O . VAL A 1 137 ? -7.352 1.378 17.246 1.00 93.62 137 VAL A O 1
ATOM 1042 N N . THR A 1 138 ? -6.376 3.133 16.280 1.00 95.62 138 THR A N 1
ATOM 1043 C CA . THR A 1 138 ? -5.807 2.399 15.147 1.00 95.62 138 THR A CA 1
ATOM 1044 C C . THR A 1 138 ? -4.306 2.591 15.133 1.00 95.62 138 THR A C 1
ATOM 1046 O O . THR A 1 138 ? -3.836 3.717 15.238 1.00 95.62 138 THR A O 1
ATOM 1049 N N . ILE A 1 139 ? -3.568 1.496 15.012 1.00 96.12 139 ILE A N 1
ATOM 1050 C CA . ILE A 1 139 ? -2.139 1.498 14.715 1.00 96.12 139 ILE A CA 1
ATOM 1051 C C . ILE A 1 139 ? -2.008 0.981 13.293 1.00 96.12 139 ILE A C 1
ATOM 1053 O O . ILE A 1 139 ? -2.486 -0.115 13.005 1.00 96.12 139 ILE A O 1
ATOM 1057 N N . ASP A 1 140 ? -1.399 1.750 12.408 1.00 96.31 140 ASP A N 1
ATOM 1058 C CA . ASP A 1 140 ? -1.232 1.382 11.009 1.00 96.31 140 ASP A CA 1
ATOM 1059 C C . ASP A 1 140 ? 0.226 1.478 10.581 1.00 96.31 140 ASP A C 1
ATOM 1061 O O . ASP A 1 140 ? 1.007 2.258 11.116 1.00 96.31 140 ASP A O 1
ATOM 1065 N N . GLY A 1 141 ? 0.608 0.630 9.639 1.00 96.56 141 GLY A N 1
ATOM 1066 C CA . GLY A 1 141 ? 1.931 0.611 9.050 1.00 96.56 141 GLY A CA 1
ATOM 1067 C C . GLY A 1 141 ? 1.825 0.347 7.561 1.00 96.56 141 GLY A C 1
ATOM 1068 O O . GLY A 1 141 ? 1.026 -0.483 7.133 1.00 96.56 141 GLY A O 1
ATOM 1069 N N . VAL A 1 142 ? 2.628 1.045 6.768 1.00 97.44 142 VAL A N 1
ATOM 1070 C CA . VAL A 1 142 ? 2.689 0.873 5.316 1.00 97.44 142 VAL A CA 1
ATOM 1071 C C . VAL A 1 142 ? 4.141 0.776 4.900 1.00 97.44 142 VAL A C 1
ATOM 1073 O O . VAL A 1 142 ? 4.949 1.606 5.299 1.00 97.44 142 VAL A O 1
ATOM 1076 N N . VAL A 1 143 ? 4.458 -0.202 4.062 1.00 96.69 143 VAL A N 1
ATOM 1077 C CA . VAL A 1 143 ? 5.715 -0.264 3.320 1.00 96.69 143 VAL A CA 1
ATOM 1078 C C . VAL A 1 143 ? 5.371 -0.294 1.843 1.00 96.69 143 VAL A C 1
ATOM 1080 O O . VAL A 1 143 ? 4.533 -1.085 1.417 1.00 96.69 143 VAL A O 1
ATOM 1083 N N . ALA A 1 144 ? 6.002 0.569 1.062 1.00 96.88 144 ALA A N 1
ATOM 1084 C CA . ALA A 1 144 ? 5.851 0.612 -0.379 1.00 96.88 144 ALA A CA 1
ATOM 1085 C C . ALA A 1 144 ? 7.219 0.675 -1.052 1.00 96.88 144 ALA A C 1
ATOM 1087 O O . ALA A 1 144 ? 8.168 1.233 -0.507 1.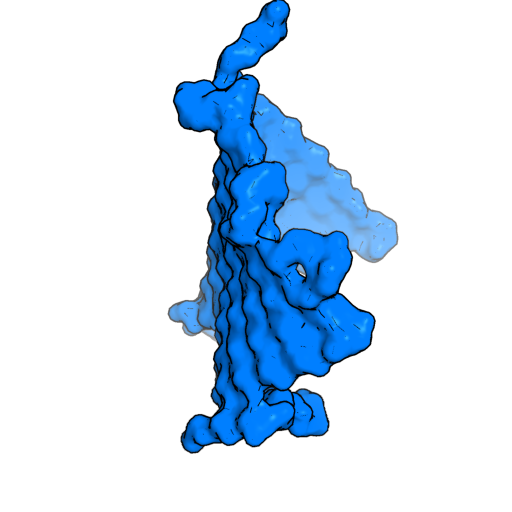00 96.88 144 ALA A O 1
ATOM 1088 N N . CYS A 1 145 ? 7.315 0.101 -2.242 1.00 96.81 145 CYS A N 1
ATOM 1089 C CA . CYS A 1 145 ? 8.489 0.186 -3.089 1.00 96.81 145 CYS A CA 1
ATOM 1090 C C . CYS A 1 145 ? 8.033 0.387 -4.531 1.00 96.81 145 CYS A C 1
ATOM 1092 O O . CYS A 1 145 ? 7.057 -0.223 -4.964 1.00 96.81 145 CYS A O 1
ATOM 1094 N N . ALA A 1 146 ? 8.728 1.236 -5.269 1.00 96.31 146 ALA A N 1
ATOM 1095 C CA . ALA A 1 146 ? 8.531 1.438 -6.688 1.00 96.31 146 ALA A CA 1
ATOM 1096 C C . ALA A 1 146 ? 9.893 1.448 -7.376 1.00 96.31 146 ALA A C 1
ATOM 1098 O O . ALA A 1 146 ? 10.837 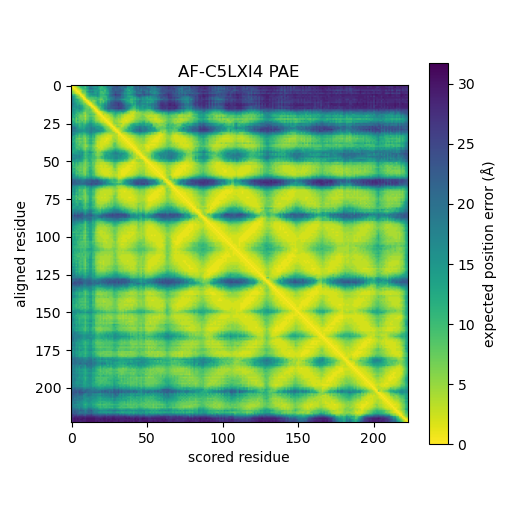2.049 -6.872 1.00 96.31 146 ALA A O 1
ATOM 1099 N N . ALA A 1 147 ? 9.987 0.789 -8.521 1.00 94.62 147 ALA A N 1
ATOM 1100 C CA . ALA A 1 147 ? 11.155 0.788 -9.379 1.00 94.62 147 ALA A CA 1
ATOM 1101 C C . ALA A 1 147 ? 10.731 1.219 -10.782 1.00 94.62 147 ALA A C 1
ATOM 1103 O O . ALA A 1 147 ? 9.794 0.668 -11.363 1.00 94.62 147 ALA A O 1
ATOM 1104 N N . TYR A 1 148 ? 11.437 2.204 -11.311 1.00 93.44 148 TYR A N 1
ATOM 1105 C CA . TYR A 1 148 ? 11.260 2.770 -12.638 1.00 93.44 148 TYR A CA 1
ATOM 1106 C C . TYR A 1 148 ? 12.559 2.593 -13.442 1.00 93.44 148 TYR A C 1
ATOM 1108 O O . TYR A 1 148 ? 13.616 2.305 -12.862 1.00 93.44 148 TYR A O 1
ATOM 1116 N N . PRO A 1 149 ? 12.513 2.784 -14.771 1.00 92.06 149 PRO A N 1
ATOM 1117 C CA . PRO A 1 149 ? 13.701 2.776 -15.615 1.00 92.06 149 PRO A CA 1
ATOM 1118 C C . PRO A 1 149 ? 14.763 3.778 -15.143 1.00 92.06 149 PRO A C 1
ATOM 1120 O O . PRO A 1 149 ? 14.482 4.707 -14.378 1.00 92.06 149 PRO A O 1
ATOM 1123 N N . SER A 1 150 ? 15.998 3.585 -15.612 1.00 89.62 150 SER A N 1
ATOM 1124 C CA . SER A 1 150 ? 17.154 4.409 -15.225 1.00 89.62 150 SER A CA 1
ATOM 1125 C C . SER A 1 150 ? 17.429 4.381 -13.716 1.00 89.62 150 SER A C 1
ATOM 1127 O O . SER A 1 150 ? 17.676 5.410 -13.100 1.00 89.62 150 SER A O 1
ATOM 1129 N N . ASN A 1 151 ? 17.352 3.188 -13.113 1.00 86.88 151 ASN A N 1
ATOM 1130 C CA . ASN A 1 151 ? 17.610 2.931 -11.690 1.00 86.88 151 ASN A CA 1
ATOM 1131 C C . ASN A 1 151 ? 16.856 3.855 -10.723 1.00 86.88 151 ASN A C 1
ATOM 1133 O O . ASN A 1 151 ? 17.348 4.100 -9.630 1.00 86.88 151 ASN A O 1
ATOM 1137 N N . ASN A 1 152 ? 15.684 4.362 -11.103 1.00 91.62 152 ASN A N 1
ATOM 1138 C CA . ASN A 1 152 ? 14.870 5.208 -10.241 1.00 91.62 152 ASN A CA 1
ATOM 1139 C C . ASN A 1 152 ? 14.065 4.333 -9.283 1.00 91.62 152 ASN A C 1
ATOM 1141 O O . ASN A 1 152 ? 13.024 3.790 -9.654 1.00 91.62 152 ASN A O 1
ATOM 1145 N N . ILE A 1 153 ? 14.552 4.172 -8.058 1.00 93.38 153 ILE A N 1
ATOM 1146 C CA . ILE A 1 153 ? 13.927 3.330 -7.040 1.00 93.38 153 ILE A CA 1
ATOM 1147 C C . ILE A 1 153 ? 13.481 4.206 -5.876 1.00 93.38 153 ILE A C 1
ATOM 1149 O O . ILE A 1 153 ? 14.260 4.999 -5.357 1.00 93.38 153 ILE A O 1
ATOM 1153 N N . THR A 1 154 ? 12.238 4.019 -5.441 1.00 94.81 154 THR A N 1
ATOM 1154 C CA . THR A 1 154 ? 11.647 4.677 -4.277 1.00 94.81 154 THR A CA 1
ATOM 1155 C C . THR A 1 154 ? 11.175 3.619 -3.296 1.00 94.81 154 THR A C 1
ATOM 1157 O O . THR A 1 154 ? 10.308 2.818 -3.629 1.00 94.81 154 THR A O 1
ATOM 1160 N N . ALA A 1 155 ? 11.672 3.646 -2.068 1.00 95.50 155 ALA A N 1
ATOM 1161 C CA . ALA A 1 155 ? 11.124 2.908 -0.942 1.00 95.50 155 ALA A CA 1
ATOM 1162 C C . ALA A 1 155 ? 10.478 3.882 0.046 1.00 95.50 155 ALA A C 1
ATOM 1164 O O . ALA A 1 155 ? 10.987 4.971 0.300 1.00 95.50 155 ALA A O 1
ATOM 1165 N N . LEU A 1 156 ? 9.348 3.491 0.618 1.00 96.25 156 LEU A N 1
ATOM 1166 C CA . LEU A 1 156 ? 8.596 4.284 1.576 1.00 96.25 156 LEU A CA 1
ATOM 1167 C C . LEU A 1 156 ? 8.158 3.394 2.728 1.00 96.25 156 LEU A C 1
ATOM 1169 O O . LEU A 1 156 ? 7.673 2.285 2.521 1.00 96.25 156 LEU A O 1
ATOM 1173 N N . GLY A 1 157 ? 8.287 3.906 3.943 1.00 96.12 157 GLY A N 1
ATOM 1174 C CA . GLY A 1 157 ? 7.704 3.314 5.133 1.00 96.12 157 GLY A CA 1
ATOM 1175 C C . GLY A 1 157 ? 6.934 4.365 5.920 1.00 96.12 157 GLY A C 1
ATOM 1176 O O . GLY A 1 157 ? 7.337 5.525 5.996 1.00 96.12 157 GLY A O 1
ATOM 1177 N N . LYS A 1 158 ? 5.802 3.968 6.488 1.00 96.19 158 LYS A N 1
ATOM 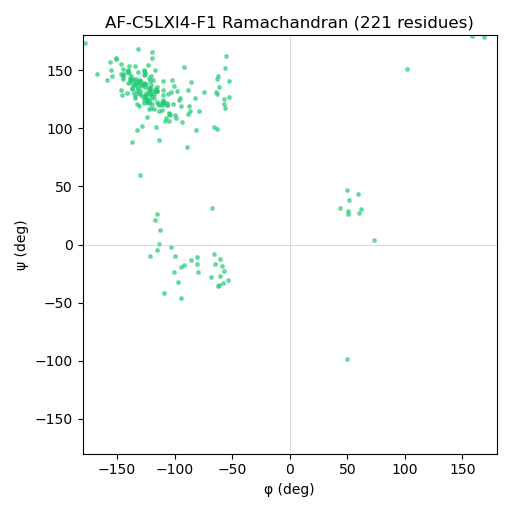1178 C CA . LYS A 1 158 ? 4.981 4.790 7.373 1.00 96.19 158 LYS A CA 1
ATOM 1179 C C . LYS A 1 158 ? 4.525 3.954 8.548 1.00 96.19 158 LYS A C 1
ATOM 1181 O O . LYS A 1 158 ? 4.187 2.788 8.372 1.00 96.19 158 LYS A O 1
ATOM 1186 N N . LEU A 1 159 ? 4.489 4.564 9.720 1.00 96.56 159 LEU A N 1
ATOM 1187 C CA . LEU A 1 159 ? 3.881 4.009 10.918 1.00 96.56 159 LEU A CA 1
ATOM 1188 C C . LEU A 1 159 ? 3.037 5.101 11.565 1.00 96.56 159 LEU A C 1
ATOM 1190 O O . LEU A 1 159 ? 3.542 6.189 11.828 1.00 96.56 159 LEU A O 1
ATOM 1194 N N . GLY A 1 160 ? 1.767 4.820 11.809 1.00 95.94 160 GLY A N 1
ATOM 1195 C CA . GLY A 1 160 ? 0.789 5.752 12.339 1.00 95.94 160 GLY A CA 1
ATOM 1196 C C . GLY A 1 160 ? 0.081 5.203 13.567 1.00 95.94 160 GLY A C 1
ATOM 1197 O O . GLY A 1 160 ? -0.113 3.998 13.725 1.00 95.94 160 GLY A O 1
ATOM 1198 N N . VAL A 1 161 ? -0.323 6.113 14.446 1.00 96.06 161 VAL A N 1
ATOM 1199 C CA . VAL A 1 161 ? -1.296 5.851 15.501 1.00 96.06 161 VAL A CA 1
ATOM 1200 C C . VAL A 1 161 ? -2.371 6.916 15.416 1.00 96.06 161 VAL A C 1
ATOM 1202 O O . VAL A 1 161 ? -2.085 8.111 15.439 1.00 96.06 161 VAL A O 1
ATOM 1205 N N . THR A 1 162 ? -3.618 6.475 15.355 1.00 95.88 162 THR A N 1
ATOM 1206 C CA . THR A 1 162 ? -4.803 7.320 15.306 1.00 95.88 162 THR A CA 1
ATOM 1207 C C . THR A 1 162 ? -5.712 6.997 16.478 1.00 95.88 162 THR A C 1
ATOM 1209 O O . THR A 1 162 ? -6.073 5.845 16.685 1.00 95.88 162 THR A O 1
ATOM 1212 N N . VAL A 1 163 ? -6.132 8.014 17.221 1.00 93.81 163 VAL A N 1
ATOM 1213 C CA . VAL A 1 163 ? -7.154 7.918 18.266 1.00 93.81 163 VAL A CA 1
ATOM 1214 C C . VAL A 1 163 ? -8.352 8.754 17.841 1.00 93.81 163 VAL A C 1
ATOM 1216 O O . VAL A 1 163 ? -8.210 9.904 17.433 1.00 93.81 163 VAL A O 1
ATOM 1219 N N . SER A 1 164 ? -9.545 8.183 17.935 1.00 91.75 164 SER A N 1
ATOM 1220 C CA . SER A 1 164 ? -10.784 8.804 17.480 1.00 91.75 164 SER A CA 1
ATOM 1221 C C . SER A 1 164 ? -11.931 8.558 18.453 1.00 91.75 164 SER A C 1
ATOM 1223 O O . SER A 1 164 ? -12.019 7.520 19.105 1.00 91.75 164 SER A O 1
ATOM 1225 N N . ILE A 1 165 ? -12.815 9.542 18.522 1.00 89.88 165 ILE A N 1
ATOM 1226 C CA . ILE A 1 165 ? -14.113 9.535 19.196 1.00 89.88 165 ILE A CA 1
ATOM 1227 C C . ILE A 1 165 ? -15.156 10.097 18.206 1.00 89.88 165 ILE A C 1
ATOM 1229 O O . ILE A 1 165 ? -14.768 10.672 17.185 1.00 89.88 165 ILE A O 1
ATOM 1233 N N . PRO A 1 166 ? -16.476 10.002 18.456 1.00 85.56 166 PRO A N 1
ATOM 1234 C CA . PRO A 1 166 ? -17.494 10.418 17.479 1.00 85.56 166 PRO A CA 1
ATOM 1235 C C . PRO A 1 166 ? -17.346 11.853 16.953 1.00 85.56 166 PRO A C 1
ATOM 1237 O O . PRO A 1 166 ? -17.693 12.142 15.809 1.00 85.56 166 PRO A O 1
ATOM 1240 N N . HIS A 1 167 ? -16.813 12.751 17.782 1.00 87.62 167 HIS A N 1
ATOM 1241 C CA . HIS A 1 167 ? -16.731 14.183 17.500 1.00 87.62 167 HIS A CA 1
ATOM 1242 C C . HIS A 1 167 ? -15.305 14.693 17.296 1.00 87.62 167 HIS A C 1
ATOM 1244 O O . HIS A 1 167 ? -15.091 15.902 17.272 1.00 87.62 167 HIS A O 1
ATOM 1250 N N . GLY A 1 168 ? -14.314 13.818 17.142 1.00 90.69 168 GLY A N 1
ATOM 1251 C CA . GLY A 1 168 ? -12.944 14.271 16.937 1.00 90.69 168 GLY A CA 1
ATOM 1252 C C . GLY A 1 168 ? -11.910 13.170 17.042 1.00 90.69 168 GLY A C 1
ATOM 1253 O O . GLY A 1 168 ? -12.221 12.011 17.300 1.00 90.69 168 GLY A O 1
ATOM 1254 N N . GLY A 1 169 ? -10.662 13.541 16.833 1.00 93.25 169 GLY A N 1
ATOM 1255 C CA . GLY A 1 169 ? -9.554 12.614 16.914 1.00 93.25 169 GLY A CA 1
ATOM 1256 C C . GLY A 1 169 ? -8.225 13.298 16.686 1.00 93.25 169 GLY A C 1
ATOM 1257 O O . GLY A 1 169 ? -8.149 14.481 16.345 1.00 93.25 169 GLY A O 1
ATOM 1258 N N . ALA A 1 170 ? -7.176 12.524 16.890 1.00 95.06 170 ALA A N 1
ATOM 1259 C CA . ALA A 1 170 ? -5.821 12.908 16.581 1.00 95.06 170 ALA A CA 1
ATOM 1260 C C . ALA A 1 170 ? -5.077 11.706 16.016 1.00 95.06 170 ALA A C 1
ATOM 1262 O O . ALA A 1 170 ? -5.330 10.562 16.391 1.00 95.06 170 ALA A O 1
ATOM 1263 N N . SER A 1 171 ? -4.136 11.974 15.131 1.00 95.38 171 SER A N 1
ATOM 1264 C CA . SER A 1 171 ? -3.222 10.993 14.591 1.00 95.38 171 SER A CA 1
ATOM 1265 C C . SER A 1 171 ? -1.810 11.544 14.611 1.00 95.38 171 SER A C 1
ATOM 1267 O O . SER A 1 171 ? -1.574 12.718 14.327 1.00 95.38 171 SER A O 1
ATOM 1269 N N . MET A 1 172 ? -0.861 10.677 14.909 1.00 95.81 172 MET A N 1
ATOM 1270 C CA . MET A 1 172 ? 0.557 10.940 14.738 1.00 95.81 172 MET A CA 1
ATOM 1271 C C . MET A 1 172 ? 1.148 9.832 13.886 1.00 95.81 172 MET A C 1
ATOM 1273 O O . MET A 1 172 ? 0.692 8.693 13.959 1.00 95.81 172 MET A O 1
ATOM 1277 N N . GLY A 1 173 ? 2.158 10.143 13.092 1.00 95.38 173 GLY A N 1
ATOM 1278 C CA . GLY A 1 173 ? 2.831 9.125 12.308 1.00 95.38 173 GLY A CA 1
ATOM 1279 C C . GLY A 1 173 ? 4.250 9.510 11.965 1.00 95.38 173 GLY A C 1
ATOM 1280 O O . GLY A 1 173 ? 4.563 10.687 11.825 1.00 95.38 173 GLY A O 1
ATOM 1281 N N . LEU A 1 174 ? 5.093 8.503 11.833 1.00 96.19 174 LEU A N 1
ATOM 1282 C CA . LEU A 1 174 ? 6.457 8.602 11.356 1.00 96.19 174 LEU A CA 1
ATOM 1283 C C . LEU A 1 174 ? 6.486 8.104 9.913 1.00 96.19 174 LEU A C 1
ATOM 1285 O O . LEU A 1 174 ? 5.943 7.040 9.614 1.00 96.19 174 LEU A O 1
ATOM 1289 N N . ASP A 1 175 ? 7.104 8.873 9.029 1.00 95.38 175 ASP A N 1
ATOM 1290 C CA . ASP A 1 175 ? 7.331 8.498 7.642 1.00 95.38 175 ASP A CA 1
ATOM 1291 C C . ASP A 1 175 ? 8.823 8.527 7.311 1.00 95.38 175 ASP A C 1
ATOM 1293 O O . ASP A 1 175 ? 9.568 9.377 7.803 1.00 95.38 175 ASP A O 1
ATOM 1297 N N . PHE A 1 176 ? 9.250 7.579 6.482 1.00 94.94 176 PHE A N 1
ATOM 1298 C CA . PHE A 1 176 ? 10.584 7.504 5.902 1.00 94.94 176 PHE A CA 1
ATOM 1299 C C . PHE A 1 176 ? 10.453 7.220 4.410 1.00 94.94 176 PHE A C 1
ATOM 1301 O O . PHE A 1 176 ? 9.640 6.400 3.989 1.00 94.94 176 PHE A O 1
ATOM 1308 N N . THR A 1 177 ? 11.255 7.906 3.610 1.00 95.12 177 THR A N 1
ATOM 1309 C CA . THR A 1 177 ? 11.365 7.710 2.166 1.00 95.12 177 THR A CA 1
ATOM 1310 C C . THR A 1 177 ? 12.838 7.557 1.824 1.00 95.12 177 THR A C 1
ATOM 1312 O O . THR A 1 177 ? 13.669 8.274 2.378 1.00 95.12 177 THR A O 1
ATOM 1315 N N . ALA A 1 178 ? 13.154 6.623 0.939 1.00 93.12 178 ALA A N 1
ATOM 1316 C CA . ALA A 1 178 ? 14.470 6.443 0.355 1.00 93.12 178 ALA A CA 1
ATOM 1317 C C . ALA A 1 178 ? 14.315 6.436 -1.165 1.00 93.12 178 ALA A C 1
ATOM 1319 O O . ALA A 1 178 ? 13.534 5.649 -1.693 1.00 93.12 178 ALA A O 1
ATOM 1320 N N . THR A 1 179 ? 15.028 7.305 -1.861 1.00 93.88 179 THR A N 1
ATOM 1321 C CA . THR A 1 179 ? 15.008 7.429 -3.318 1.00 93.88 179 THR A CA 1
ATOM 1322 C C . THR A 1 179 ? 16.421 7.341 -3.850 1.00 93.88 179 THR A C 1
ATOM 1324 O O . THR A 1 179 ? 17.323 7.948 -3.288 1.00 93.88 179 THR A O 1
ATOM 1327 N N . THR A 1 180 ? 16.642 6.611 -4.933 1.00 91.44 180 THR A N 1
ATOM 1328 C CA . THR A 1 180 ? 17.936 6.645 -5.624 1.00 91.44 180 THR A CA 1
ATOM 1329 C C . THR A 1 180 ? 18.227 8.049 -6.143 1.00 91.44 180 THR A C 1
ATOM 1331 O O . THR A 1 180 ? 17.351 8.669 -6.751 1.00 91.44 180 THR A O 1
ATOM 1334 N N . ALA A 1 181 ? 19.451 8.525 -5.952 1.00 86.31 181 ALA A N 1
ATOM 1335 C CA . ALA A 1 181 ? 19.922 9.792 -6.495 1.00 86.31 181 ALA A CA 1
ATOM 1336 C C . ALA A 1 181 ? 20.584 9.575 -7.863 1.00 86.31 181 ALA A C 1
ATOM 1338 O O . ALA A 1 181 ? 21.093 8.492 -8.154 1.00 86.31 181 ALA A O 1
ATOM 1339 N N . HIS A 1 182 ? 20.552 10.601 -8.716 1.00 82.56 182 HIS A N 1
ATOM 1340 C CA . HIS A 1 182 ? 21.295 10.646 -9.984 1.00 82.56 182 HIS A CA 1
ATOM 1341 C C . HIS A 1 182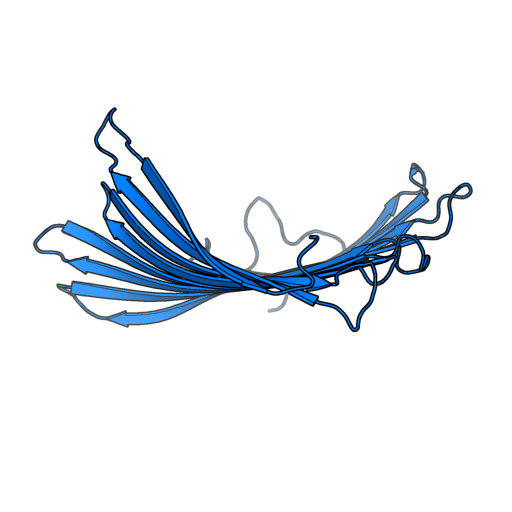 ? 21.137 9.426 -10.913 1.00 82.56 182 HIS A C 1
ATOM 1343 O O . HIS A 1 182 ? 22.021 9.159 -11.724 1.00 82.56 182 HIS A O 1
ATOM 1349 N N . HIS A 1 183 ? 20.024 8.685 -10.833 1.00 82.06 183 HIS A N 1
ATOM 1350 C CA . HIS A 1 183 ? 19.813 7.458 -11.618 1.00 82.06 183 HIS A CA 1
ATOM 1351 C C . HIS A 1 183 ? 20.863 6.358 -11.337 1.00 82.06 183 HIS A C 1
ATOM 1353 O O . HIS A 1 183 ? 21.143 5.506 -12.190 1.00 82.06 183 HIS A O 1
ATOM 1359 N N . LEU A 1 184 ? 21.448 6.356 -10.133 1.00 83.50 184 LEU A N 1
ATOM 1360 C CA . LEU A 1 184 ? 22.456 5.398 -9.685 1.00 83.50 184 LEU A CA 1
ATOM 1361 C C . LEU A 1 184 ? 21.926 4.558 -8.519 1.00 83.50 184 LEU A C 1
ATOM 1363 O O . LEU A 1 184 ? 21.596 5.073 -7.458 1.00 83.50 184 LEU A O 1
ATOM 1367 N N . ALA A 1 185 ? 21.922 3.232 -8.679 1.00 79.06 185 ALA A N 1
ATOM 1368 C CA . ALA A 1 185 ? 21.475 2.309 -7.627 1.00 79.06 185 ALA A CA 1
ATOM 1369 C C . ALA A 1 185 ? 22.372 2.320 -6.368 1.00 79.06 185 ALA A C 1
ATOM 1371 O O . ALA A 1 185 ? 21.974 1.822 -5.314 1.00 79.06 185 ALA A O 1
ATOM 1372 N N . SER A 1 186 ? 23.589 2.861 -6.476 1.00 84.69 186 SER A N 1
ATOM 1373 C CA . SER A 1 186 ? 24.537 3.020 -5.370 1.00 84.69 186 SER A CA 1
ATOM 1374 C C . SER A 1 186 ? 24.342 4.305 -4.566 1.00 84.69 186 SER A C 1
ATOM 1376 O O . SER A 1 186 ? 24.913 4.418 -3.484 1.00 84.69 186 SER A O 1
ATOM 1378 N N . GLU A 1 187 ? 23.568 5.268 -5.066 1.00 89.94 187 GLU A N 1
ATOM 1379 C CA . GLU A 1 187 ? 23.396 6.579 -4.439 1.00 89.94 187 GLU A CA 1
ATOM 1380 C C . GLU A 1 187 ? 21.952 6.757 -3.992 1.00 89.94 187 GLU A C 1
ATOM 1382 O O . GLU A 1 187 ? 21.026 6.485 -4.749 1.00 89.94 187 GLU A O 1
ATOM 1387 N N . TRP A 1 188 ? 21.754 7.198 -2.752 1.00 91.25 188 TRP A N 1
ATOM 1388 C CA . TRP A 1 188 ? 20.432 7.269 -2.139 1.00 91.25 188 TRP A CA 1
ATOM 1389 C C . TRP A 1 188 ? 20.249 8.572 -1.368 1.00 91.25 188 TRP A C 1
ATOM 1391 O O . TRP A 1 188 ? 21.104 8.979 -0.580 1.00 91.25 188 TRP A O 1
ATOM 1401 N N . GLU A 1 189 ? 19.093 9.182 -1.575 1.00 92.94 189 GLU A N 1
ATOM 1402 C CA . GLU A 1 189 ? 18.524 10.232 -0.753 1.00 92.94 189 GLU A CA 1
ATOM 1403 C C . GLU A 1 189 ? 17.506 9.624 0.203 1.00 92.94 189 GLU A C 1
ATOM 1405 O O . GLU A 1 189 ? 16.619 8.865 -0.179 1.00 92.94 189 GLU A O 1
ATOM 1410 N N . PHE A 1 190 ? 17.616 9.989 1.465 1.00 93.56 190 PHE A N 1
ATOM 1411 C CA . PHE A 1 190 ? 16.744 9.560 2.532 1.00 93.56 190 PHE A CA 1
ATOM 1412 C C . PHE A 1 190 ? 16.084 10.780 3.153 1.00 93.56 190 PHE A C 1
ATOM 1414 O O . PHE A 1 190 ? 16.723 11.794 3.429 1.00 93.56 190 PHE A O 1
ATOM 1421 N N . ALA A 1 191 ? 14.795 10.672 3.427 1.00 94.44 191 ALA A N 1
ATOM 1422 C CA . ALA A 1 191 ? 14.035 11.681 4.139 1.00 94.44 191 ALA A CA 1
ATOM 1423 C C . ALA A 1 191 ? 13.182 11.007 5.205 1.00 94.44 191 ALA A C 1
ATOM 1425 O O . ALA A 1 191 ? 12.581 9.964 4.957 1.00 94.44 191 ALA A O 1
ATOM 1426 N N . SER A 1 192 ? 13.076 11.623 6.375 1.00 95.12 192 SER A N 1
ATOM 1427 C CA . SER A 1 192 ? 12.120 11.214 7.395 1.00 95.12 192 SER A CA 1
ATOM 1428 C C . SER A 1 192 ? 11.381 12.406 7.980 1.00 95.12 192 SER A C 1
ATOM 1430 O O . SER A 1 192 ? 11.857 13.547 7.982 1.00 95.12 192 SER A O 1
ATOM 1432 N N . GLY A 1 193 ? 10.174 12.154 8.466 1.00 95.19 193 GLY A N 1
ATOM 1433 C CA . GLY A 1 193 ? 9.346 13.180 9.071 1.00 95.19 193 GLY A CA 1
ATOM 1434 C C . GLY A 1 193 ? 8.327 12.604 10.032 1.00 95.19 193 GLY A C 1
ATOM 1435 O O . GLY A 1 193 ? 7.950 11.439 9.948 1.00 95.19 193 GLY A O 1
ATOM 1436 N N . ILE A 1 194 ? 7.879 13.449 10.953 1.00 95.06 194 ILE A N 1
ATOM 1437 C CA . ILE A 1 194 ? 6.727 13.162 11.801 1.00 95.06 194 ILE A CA 1
ATOM 1438 C C . ILE A 1 194 ? 5.559 13.994 11.301 1.00 95.06 194 ILE A C 1
ATOM 1440 O O . ILE A 1 194 ? 5.666 15.208 11.138 1.00 95.06 194 ILE A O 1
ATOM 1444 N N . SER A 1 195 ? 4.424 13.349 11.094 1.00 94.38 195 SER A N 1
ATOM 1445 C CA . SER A 1 195 ? 3.147 13.998 10.853 1.00 94.38 195 SER A CA 1
ATOM 1446 C C . SER A 1 195 ? 2.300 13.978 12.119 1.00 94.38 195 SER A C 1
ATOM 1448 O O . SER A 1 195 ? 2.284 13.009 12.874 1.00 94.38 195 SER A O 1
ATOM 1450 N N . PHE A 1 196 ? 1.589 15.071 12.347 1.00 94.31 196 PHE A N 1
ATOM 1451 C CA . PHE A 1 196 ? 0.565 15.199 13.365 1.00 94.31 196 PHE A CA 1
ATOM 1452 C C . PHE A 1 196 ? -0.679 15.779 12.709 1.00 94.31 196 PHE A C 1
ATOM 1454 O O . PHE A 1 196 ? -0.607 16.795 12.016 1.00 94.31 196 PHE A O 1
ATOM 1461 N N . SER A 1 197 ? -1.819 15.138 12.925 1.00 94.56 197 SER A N 1
ATOM 1462 C CA . SER A 1 197 ? -3.115 15.642 12.494 1.00 94.56 197 SER A CA 1
ATOM 1463 C C . SER A 1 197 ? -4.100 15.584 13.651 1.00 94.56 197 SER A C 1
ATOM 1465 O O . SER A 1 197 ? -4.120 14.620 14.403 1.00 94.56 197 SER A O 1
ATOM 1467 N N . ALA A 1 198 ? -4.931 16.602 13.806 1.00 93.62 198 ALA A N 1
ATOM 1468 C CA . ALA A 1 198 ? -6.002 16.631 14.789 1.00 93.62 198 ALA A CA 1
ATOM 1469 C C . ALA A 1 198 ? -7.250 17.236 14.164 1.00 93.62 198 ALA A C 1
ATOM 1471 O O . ALA A 1 198 ? -7.174 18.157 13.348 1.00 93.62 198 ALA A O 1
ATOM 1472 N N . TRP A 1 199 ? -8.412 16.720 14.537 1.00 93.75 199 TRP A N 1
ATOM 1473 C CA . TRP A 1 199 ? -9.679 17.219 14.033 1.00 93.75 199 TRP A CA 1
ATOM 1474 C C . TRP A 1 199 ? -10.758 17.164 15.097 1.00 93.75 199 TRP A C 1
ATOM 1476 O O . TRP A 1 199 ? -10.783 16.290 15.962 1.00 93.75 199 TRP A O 1
ATOM 1486 N N . VAL A 1 200 ? -11.696 18.091 14.973 1.00 91.06 200 VAL A N 1
ATOM 1487 C CA . VAL A 1 200 ? -12.943 18.098 15.730 1.00 91.06 200 VAL A CA 1
ATOM 1488 C C . VAL A 1 200 ? -14.077 18.168 14.721 1.00 91.06 200 VAL A C 1
ATOM 1490 O O . VAL A 1 200 ? -13.935 18.742 13.643 1.00 91.06 200 VAL A O 1
ATOM 1493 N N . ASN A 1 201 ? -15.196 17.535 15.036 1.00 87.38 201 ASN A N 1
ATOM 1494 C CA . ASN A 1 201 ? -16.387 17.526 14.210 1.00 87.38 201 ASN A CA 1
ATOM 1495 C C . ASN A 1 201 ? -17.602 17.834 15.085 1.00 87.38 201 ASN A C 1
ATOM 1497 O O . ASN A 1 201 ? -18.135 16.948 15.757 1.00 87.38 201 ASN A O 1
ATOM 1501 N N . PHE A 1 202 ? -18.030 19.095 15.065 1.00 82.88 202 PHE A N 1
ATOM 1502 C CA . PHE A 1 202 ? -19.160 19.586 15.841 1.00 82.88 202 PHE A CA 1
ATOM 1503 C C . PHE A 1 202 ? -20.152 20.325 14.936 1.00 82.88 202 PHE A C 1
ATOM 1505 O O . PHE A 1 202 ? -19.928 21.478 14.575 1.00 82.88 202 PHE A O 1
ATOM 1512 N N . LEU A 1 203 ? -21.259 19.663 14.571 1.00 82.81 203 LEU A N 1
ATOM 1513 C CA . LEU A 1 203 ? -22.326 20.193 13.702 1.00 82.81 203 LEU A CA 1
ATOM 1514 C C . LEU A 1 203 ? -21.783 20.808 12.392 1.00 82.81 203 LEU A C 1
ATOM 1516 O O . LEU A 1 203 ? -21.481 20.082 11.441 1.00 82.81 203 LEU A O 1
ATOM 1520 N N . PHE A 1 204 ? -21.644 22.136 12.355 1.00 85.88 204 PHE A N 1
ATOM 1521 C CA . PHE A 1 204 ? -21.178 22.920 11.206 1.00 85.88 204 PHE A CA 1
ATOM 1522 C C . PHE A 1 204 ? -19.697 23.324 11.300 1.00 85.88 204 PHE A C 1
ATOM 1524 O O . PHE A 1 204 ? -19.129 23.806 10.324 1.00 85.88 204 PHE A O 1
ATOM 1531 N N . TRP A 1 205 ? -19.051 23.111 12.449 1.00 81.25 205 TRP A N 1
ATOM 1532 C CA . TRP A 1 205 ? -17.651 23.446 12.687 1.00 81.25 205 TRP A CA 1
ATOM 1533 C C . TRP A 1 205 ? -16.782 22.185 12.676 1.00 81.25 205 TRP A C 1
ATOM 1535 O O . TRP A 1 205 ? -16.914 21.302 13.526 1.00 81.25 205 TRP A O 1
ATOM 1545 N N . LYS A 1 206 ? -15.901 22.085 11.673 1.00 89.50 206 LYS A N 1
ATOM 1546 C CA . LYS A 1 206 ? -15.060 20.901 11.417 1.00 89.50 206 LYS A CA 1
ATOM 1547 C C . LYS A 1 206 ? -13.583 21.273 11.242 1.00 89.50 206 LYS A C 1
ATOM 1549 O O . LYS A 1 206 ? -13.031 21.067 10.158 1.00 89.50 206 LYS A O 1
ATOM 1554 N N . PRO A 1 207 ? -12.944 21.893 12.248 1.00 91.19 207 PRO A N 1
ATOM 1555 C CA . PRO A 1 207 ? -11.551 22.293 12.136 1.00 91.19 207 PRO A CA 1
ATOM 1556 C C . PRO A 1 207 ? -10.659 21.060 11.971 1.00 91.19 207 PRO A C 1
ATOM 1558 O O . PRO A 1 207 ? -10.870 20.017 12.598 1.00 91.19 207 PRO A O 1
ATOM 1561 N N . ARG A 1 208 ? -9.632 21.203 11.134 1.00 92.25 208 ARG A N 1
ATOM 1562 C CA . ARG A 1 208 ? -8.562 20.223 10.963 1.00 92.25 208 ARG A CA 1
ATOM 1563 C C . ARG A 1 208 ? -7.225 20.933 11.059 1.00 92.25 208 ARG A C 1
ATOM 1565 O O . ARG A 1 208 ? -7.022 21.964 10.424 1.00 92.25 208 ARG A O 1
ATOM 1572 N N . PHE A 1 209 ? -6.324 20.371 11.841 1.00 92.50 209 PHE A N 1
ATOM 1573 C CA . PHE A 1 209 ? -4.957 20.831 11.981 1.00 92.50 209 PHE A CA 1
ATOM 1574 C C . PHE A 1 209 ? -4.038 19.716 11.520 1.00 92.50 209 PHE A C 1
ATOM 1576 O O . PHE A 1 209 ? -4.025 18.667 12.147 1.00 92.50 209 PHE A O 1
ATOM 1583 N N . ASN A 1 210 ? -3.271 19.952 10.459 1.00 94.75 210 ASN A N 1
ATOM 1584 C CA . ASN A 1 210 ? -2.320 18.984 9.925 1.00 94.75 210 ASN A CA 1
ATOM 1585 C C . ASN A 1 210 ? -0.947 19.649 9.846 1.00 94.75 210 ASN A C 1
ATOM 1587 O O . ASN A 1 210 ? -0.803 20.722 9.255 1.00 94.75 210 ASN A O 1
ATOM 1591 N N . ARG A 1 211 ? 0.071 19.018 10.426 1.00 94.56 211 ARG A N 1
ATOM 1592 C CA . ARG A 1 211 ? 1.465 19.459 10.355 1.00 94.56 211 ARG A CA 1
ATOM 1593 C C . ARG A 1 211 ? 2.371 18.274 10.089 1.00 94.56 211 ARG A C 1
ATOM 1595 O O . ARG A 1 211 ? 2.159 17.196 10.627 1.00 94.56 211 ARG A O 1
ATOM 1602 N N . ARG A 1 212 ? 3.405 18.500 9.284 1.00 92.81 212 ARG A N 1
ATOM 1603 C CA . ARG A 1 212 ? 4.523 17.576 9.114 1.00 92.81 212 ARG A CA 1
ATOM 1604 C C . ARG A 1 212 ? 5.804 18.308 9.475 1.00 92.81 212 ARG A C 1
ATOM 1606 O O . ARG A 1 212 ? 6.027 19.418 9.000 1.00 92.81 212 ARG A O 1
ATOM 1613 N N . PHE A 1 213 ? 6.620 17.679 10.302 1.00 93.06 213 PHE A N 1
ATOM 1614 C CA . PHE A 1 213 ? 7.916 18.171 10.731 1.00 93.06 213 PHE A CA 1
ATOM 1615 C C . PHE A 1 213 ? 8.984 17.275 10.103 1.00 93.06 213 PHE A C 1
ATOM 1617 O O . PHE A 1 213 ? 8.988 16.074 10.388 1.00 93.06 213 PHE A O 1
ATOM 1624 N N . PRO A 1 214 ? 9.849 17.804 9.219 1.00 91.81 214 PRO A N 1
ATOM 1625 C CA . PRO A 1 214 ? 10.995 17.042 8.747 1.00 91.81 214 PRO A CA 1
ATOM 1626 C C . PRO A 1 214 ? 11.909 16.761 9.943 1.00 91.81 214 PRO A C 1
ATOM 1628 O O . PRO A 1 214 ? 12.218 17.669 10.713 1.00 91.81 214 PRO A O 1
ATOM 1631 N N . LEU A 1 215 ? 12.299 15.502 10.121 1.00 90.00 215 LEU A N 1
ATOM 1632 C CA . LEU A 1 215 ? 13.240 15.112 11.171 1.00 90.00 215 LEU A CA 1
ATOM 1633 C C . LEU A 1 215 ? 14.661 15.079 10.640 1.00 90.00 215 LEU A C 1
ATOM 1635 O O . LEU A 1 215 ? 15.589 15.556 11.288 1.00 90.00 215 LEU A O 1
ATOM 1639 N N . TRP A 1 216 ? 14.822 14.470 9.471 1.00 86.81 216 TRP A N 1
ATOM 1640 C CA . TRP A 1 216 ? 16.127 14.201 8.912 1.00 86.81 216 TRP A CA 1
ATOM 1641 C C . TRP A 1 216 ? 16.045 14.096 7.397 1.00 86.81 216 TRP A C 1
ATOM 1643 O O . TRP A 1 216 ? 15.058 13.614 6.835 1.00 86.81 216 TRP A O 1
ATOM 1653 N N . HIS A 1 217 ? 17.103 14.557 6.750 1.00 89.44 217 HIS A N 1
ATOM 1654 C CA . HIS A 1 217 ? 17.330 14.397 5.330 1.00 89.44 217 HIS A CA 1
ATOM 1655 C C . HIS A 1 217 ? 18.820 14.126 5.138 1.00 89.44 217 HIS A C 1
ATOM 1657 O O . HIS A 1 217 ? 19.646 14.832 5.721 1.00 89.44 217 HIS A O 1
ATOM 1663 N N . ALA A 1 218 ? 19.164 13.095 4.376 1.00 84.62 218 ALA A N 1
ATOM 1664 C CA . ALA A 1 218 ? 20.544 12.815 4.011 1.00 84.62 218 ALA A CA 1
ATOM 1665 C C . ALA A 1 218 ? 20.627 12.250 2.606 1.00 84.62 218 ALA A C 1
ATOM 1667 O O . ALA A 1 218 ? 19.781 11.477 2.183 1.00 84.62 218 ALA A O 1
ATOM 1668 N N . GLY A 1 219 ? 21.684 12.626 1.913 1.00 74.44 219 GLY A N 1
ATOM 1669 C CA . GLY A 1 219 ? 21.906 12.365 0.504 1.00 74.44 219 GLY A CA 1
ATOM 1670 C C . GLY A 1 219 ? 22.919 13.383 0.006 1.00 74.44 219 GLY A C 1
ATOM 1671 O O . GLY A 1 219 ? 23.404 14.210 0.790 1.00 74.44 219 GLY A O 1
ATOM 1672 N N . LEU A 1 220 ? 23.277 13.319 -1.270 1.00 62.06 220 LEU A N 1
ATOM 1673 C CA . LEU A 1 220 ? 24.178 14.304 -1.854 1.00 62.06 220 LEU A CA 1
ATOM 1674 C C . LEU A 1 220 ? 23.474 15.666 -1.863 1.00 62.06 220 LEU A C 1
ATOM 1676 O O . LEU A 1 220 ? 22.613 15.940 -2.689 1.00 62.06 220 LEU A O 1
ATOM 1680 N N . ASN A 1 221 ? 23.830 16.519 -0.899 1.00 48.88 221 ASN A N 1
ATOM 1681 C CA . ASN A 1 221 ? 23.456 17.925 -0.920 1.00 48.88 221 ASN A CA 1
ATOM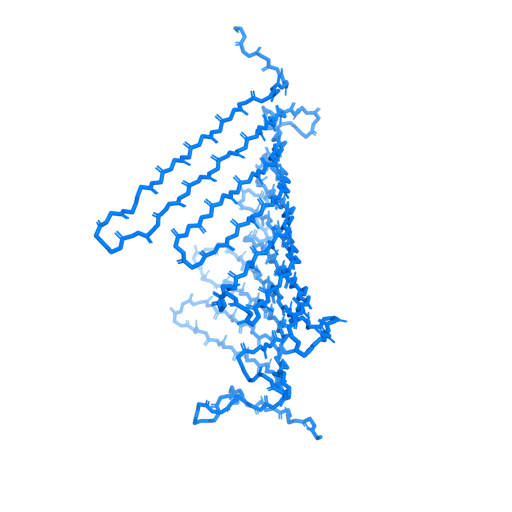 1682 C C . ASN A 1 221 ? 23.972 18.525 -2.232 1.00 48.88 221 ASN A C 1
ATOM 1684 O O . ASN A 1 221 ? 25.184 18.610 -2.434 1.00 48.88 221 ASN A O 1
ATOM 1688 N N . HIS A 1 222 ? 23.067 18.996 -3.086 1.00 44.66 222 HIS A N 1
ATOM 1689 C CA . HIS A 1 222 ? 23.410 20.045 -4.034 1.00 44.66 222 HIS A CA 1
ATOM 1690 C C . HIS A 1 222 ? 23.772 21.300 -3.227 1.00 44.66 222 H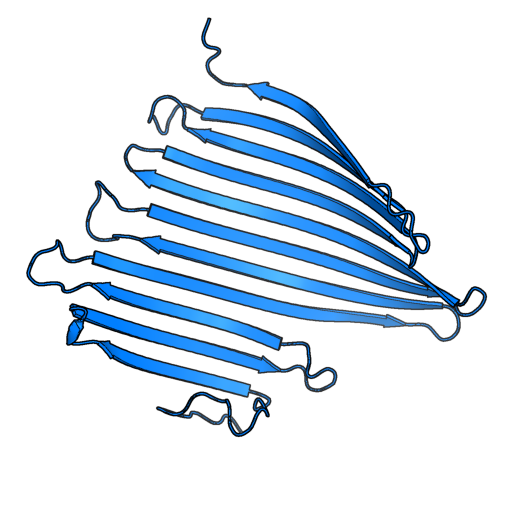IS A C 1
ATOM 1692 O O . HIS A 1 222 ? 22.895 22.000 -2.717 1.00 44.66 222 HIS A O 1
ATOM 1698 N N . ALA A 1 223 ? 25.076 21.520 -3.056 1.00 35.75 223 ALA A N 1
ATOM 1699 C CA . ALA A 1 223 ? 25.640 22.863 -3.019 1.00 35.75 223 ALA A CA 1
ATOM 1700 C C . ALA A 1 223 ? 25.729 23.401 -4.454 1.00 35.75 223 ALA A C 1
ATOM 1702 O O . ALA A 1 223 ? 25.975 22.578 -5.368 1.00 35.75 223 ALA A O 1
#

Mean predicted aligned error: 9.65 Å

Solvent-accessible surface area (backbone atoms only — not comparable to full-atom values): 11250 Å² total; per-residue (Å²): 134,84,56,78,38,78,82,53,68,63,64,59,92,87,46,69,54,61,54,31,47,35,55,45,79,48,73,43,75,92,72,28,32,37,39,39,39,38,34,40,38,35,39,40,93,90,44,77,92,40,44,37,37,39,38,39,39,39,38,39,40,58,37,93,88,53,78,67,28,39,33,38,41,37,45,34,36,34,63,44,76,81,44,74,50,67,88,62,50,32,42,37,35,34,42,34,42,38,37,39,36,37,33,37,34,69,69,39,76,82,69,24,33,39,39,39,34,43,35,40,36,42,35,41,42,35,37,36,62,91,74,73,50,52,38,37,39,35,41,36,38,36,42,36,39,36,40,39,42,66,45,37,36,38,39,37,39,37,40,37,42,35,42,35,42,95,46,32,37,40,35,42,30,46,37,38,39,38,32,36,36,95,52,31,82,91,37,57,33,37,39,31,29,40,38,41,37,38,38,40,49,53,98,90,50,64,58,73,49,76,50,73,44,80,75,47,72,49,50,88,73,86,122

Secondary structure (DSSP, 8-state):
--EEESSS-SEETTEEPSEEEEEEEEEETTTTEEEEEEEEEEE-SS-TT-EEEEEEEEEEE--TTS--EEEEEEEEEEEEEEEEE-SSEEEEEEEEEEEEEEEE-TT-TTT-EEEEEEEEEEEEEEEETTTTEEEEEEEEEEEEEEEETTTEEEEEEEEEEEEEETTEEEEEEEEEEEEESTT-TT-EEEEEEEEEEEEE-BTTB--EEEEEEEEEEES----

Sequence (223 aa):
MFDFEYPKTCMKDGQSDKYCLSVVADKNASKGQMELDAGIRMSDVHVHTRSAELRLTVILNTNQHEALALDFSLHAKGCAMVWQAGTTVSLTVTVCLVANASGHDLFDPATRTFQGTVAVSVTFNIKILTFNLPVGVTIDGVVACAAYPSNNITALGKLGVTVSIPHGGASMGLDFTATTAHHLASEWEFASGISFSAWVNFLFWKPRFNRRFPLWHAGLNHA

Foldseek 3Di:
DADADPPDFCDDPNDHDQKDWHWHWDDPPVQQKTKIKTKIWGADPVHRVFIWMKIKMWMWRRPPPDPTKIKIKIKTKGKDFPDWDDDQKIKIKMKMKIKMKMWIRCPDLQFIKIKIKIKIKIWIWIQHNVVRKIKIKMWMKMWMWMAGHLRWIKIKIKIKIKIDIPFWIKMKMKIKMWTAPPSDPVFIKIWIKMKIKIWGHDPPDIDIDIDIGTDDIDTPDDD